Protein AF-A0A6M1RMT4-F1 (afdb_monomer_lite)

Secondary structure (DSSP, 8-state):
--EEEE--HHHHHHHHHHHHHHHHHHHHHTT-SS-SS--GGGEEEEEE--EE-TTS-----EEEEETTS-EEEEETTEEEEEE-S--GGG---GGGGGGG-----S-HHHHHHHHHHHHHHTT-TTT-GGGGSPPSEEE--EEETTEEE-EEEEEEEEEETTEEEEEEEEEETTTTEEEEEEEE-GGG--PPPP-SSPPEEHHHHHHHHHHT-------PPPP-PPP-

Radius of gyration: 23.91 Å; chains: 1; bounding box: 47×44×94 Å

pLDDT: mean 92.28, std 12.18, range [41.94, 98.75]

Foldseek 3Di:
DFFKFPDDPLLQVLLCVQCQVQVLLLCVLQVPPDDHSDDPQQFPDKDWMDTDDPPDPDWTWMWTAGPQGKIWIDTLAHTQKIAANDFQVPDPDPVCNVVQFDDQQDDPVLLLVSLLSSCVSRVNCVLCVQSVDAFPDKDDFDADPNTTRNKIKTKHWDDDVPDIKIWIWIARRRVRHTRMIGIDDPSPRDDHDDRPDDTDIPVNVVCCVVVVPPPPPPPDPPDDDDDD

Sequence (228 aa):
MPDWIHVTVEYSNAVLVALLPIFSDFAKKLDLPIPTPITSEHVQRFVTGGPVIPGYPIDVRGYLILTNGWRFWYSLGHVDSFEAPRNYFTEQDPDRVAEYVGSLNMTRREAVALAREMLKRMGYAEKLPQTSKRPTKFDGPFKWRGQTLPYYRIEWEWNTGTQFHYVEFNIDAQKKQVTKFACASTNLCAKPPEIGVKPELRSEYLKRVREGKQIYQRDPPPERLPPP

Structure (mmCIF, N/CA/C/O backbone):
data_AF-A0A6M1RMT4-F1
#
_entry.id   AF-A0A6M1RMT4-F1
#
loop_
_atom_site.group_PDB
_atom_site.id
_atom_site.type_symbol
_atom_site.label_atom_id
_atom_site.label_alt_id
_atom_site.label_comp_id
_atom_site.label_asym_id
_atom_site.label_entity_id
_atom_site.label_seq_id
_atom_site.pdbx_PDB_ins_code
_atom_site.Cartn_x
_atom_site.Cartn_y
_atom_site.Cartn_z
_atom_site.occupancy
_atom_site.B_iso_or_equiv
_atom_site.auth_seq_id
_atom_site.auth_comp_id
_atom_site.auth_asym_id
_atom_site.auth_atom_id
_atom_site.pdbx_PDB_model_num
ATOM 1 N N . MET A 1 1 ? 5.100 14.506 -26.565 1.00 65.38 1 MET A N 1
ATOM 2 C CA . MET A 1 1 ? 4.324 13.572 -25.717 1.00 65.38 1 MET A CA 1
ATOM 3 C C . MET A 1 1 ? 5.284 12.527 -25.170 1.00 65.38 1 MET A C 1
ATOM 5 O O . MET A 1 1 ? 6.212 12.198 -25.903 1.00 65.38 1 MET A O 1
ATOM 9 N N . PRO A 1 2 ? 5.124 12.060 -23.922 1.00 82.94 2 PRO A N 1
ATOM 10 C CA . PRO A 1 2 ? 5.953 10.980 -23.389 1.00 82.94 2 PRO A CA 1
ATOM 11 C C . PRO A 1 2 ? 5.738 9.691 -24.195 1.00 82.94 2 PRO A C 1
ATOM 13 O O . PRO A 1 2 ? 4.613 9.403 -24.615 1.00 82.94 2 PRO A O 1
ATOM 16 N N . ASP A 1 3 ? 6.817 8.945 -24.424 1.00 91.50 3 ASP A N 1
ATOM 17 C CA . ASP A 1 3 ? 6.741 7.598 -24.998 1.00 91.50 3 ASP A CA 1
ATOM 18 C C . ASP A 1 3 ? 6.339 6.595 -23.904 1.00 91.50 3 ASP A C 1
ATOM 20 O O . ASP A 1 3 ? 6.204 6.961 -22.737 1.00 91.50 3 ASP A O 1
ATOM 24 N N . TRP A 1 4 ? 6.118 5.335 -24.260 1.00 93.62 4 TRP A N 1
ATOM 25 C CA . TRP A 1 4 ? 5.733 4.275 -23.330 1.00 93.62 4 TRP A CA 1
ATOM 26 C C . TRP A 1 4 ? 6.626 3.058 -23.500 1.00 93.62 4 TRP A C 1
ATOM 28 O O . TRP A 1 4 ? 7.039 2.742 -24.611 1.00 93.62 4 TRP A O 1
ATOM 38 N N . ILE A 1 5 ? 6.870 2.332 -22.413 1.00 93.38 5 ILE A N 1
ATOM 39 C CA . ILE A 1 5 ? 7.535 1.030 -22.494 1.00 93.38 5 ILE A CA 1
ATOM 40 C C . ILE A 1 5 ? 6.617 0.045 -23.232 1.00 93.38 5 ILE A C 1
ATOM 42 O O . ILE A 1 5 ? 5.467 -0.164 -22.835 1.00 93.38 5 ILE A O 1
ATOM 46 N N . HIS A 1 6 ? 7.128 -0.581 -24.291 1.00 94.44 6 HIS A N 1
ATOM 47 C CA . HIS A 1 6 ? 6.540 -1.783 -24.864 1.00 94.44 6 HIS A CA 1
ATOM 48 C C . HIS A 1 6 ? 6.987 -2.983 -24.028 1.00 94.44 6 HIS A C 1
ATOM 50 O O . HIS A 1 6 ? 8.138 -3.414 -24.075 1.00 94.44 6 HIS A O 1
ATOM 56 N N . VAL A 1 7 ? 6.072 -3.499 -23.212 1.00 94.31 7 VAL A N 1
ATOM 57 C CA . VAL A 1 7 ? 6.380 -4.579 -22.273 1.00 94.31 7 VAL A CA 1
ATOM 58 C C . VAL A 1 7 ? 6.501 -5.904 -23.027 1.00 94.31 7 VAL A C 1
ATOM 60 O O . VAL A 1 7 ? 5.496 -6.490 -23.428 1.00 94.31 7 VAL A O 1
ATOM 63 N N . THR A 1 8 ? 7.734 -6.380 -23.200 1.00 95.00 8 THR A N 1
ATOM 64 C CA . THR A 1 8 ? 8.025 -7.735 -23.686 1.00 95.00 8 THR A CA 1
ATOM 65 C C . THR A 1 8 ? 7.952 -8.747 -22.539 1.00 95.00 8 THR A C 1
ATOM 67 O O . THR A 1 8 ? 8.048 -8.383 -21.364 1.00 95.00 8 THR A O 1
ATOM 70 N N . VAL A 1 9 ? 7.811 -10.036 -22.867 1.00 94.81 9 VAL A N 1
ATOM 71 C CA . VAL A 1 9 ? 7.834 -11.120 -21.863 1.00 94.81 9 VAL A CA 1
ATOM 72 C C . VAL A 1 9 ? 9.164 -11.135 -21.106 1.00 94.81 9 VAL A C 1
ATOM 74 O O . VAL A 1 9 ? 9.175 -11.237 -19.882 1.00 94.81 9 VAL A O 1
ATOM 77 N N . GLU A 1 10 ? 10.276 -10.973 -21.824 1.00 96.12 10 GLU A N 1
ATOM 78 C CA . GLU A 1 10 ? 11.619 -10.926 -21.243 1.00 96.12 10 GLU A CA 1
ATOM 79 C C . GLU A 1 10 ? 11.768 -9.766 -20.251 1.00 96.12 10 GLU A C 1
ATOM 81 O O . GLU A 1 10 ? 12.178 -9.982 -19.110 1.00 96.12 10 GLU A O 1
ATOM 86 N N . TYR A 1 11 ? 11.352 -8.555 -20.640 1.00 95.94 11 TYR A N 1
ATOM 87 C CA . TYR A 1 11 ? 11.401 -7.391 -19.757 1.00 95.94 11 TYR A CA 1
ATOM 88 C C . TYR A 1 11 ? 10.493 -7.574 -18.535 1.00 95.94 11 TYR A C 1
ATOM 90 O O . TYR A 1 11 ? 10.922 -7.342 -17.407 1.00 95.94 11 TYR A O 1
ATOM 98 N N . SER A 1 12 ? 9.259 -8.053 -18.733 1.00 97.12 12 SER A N 1
ATOM 99 C CA . SER A 1 12 ? 8.321 -8.313 -17.635 1.00 97.12 12 SER A CA 1
ATOM 100 C C . SER A 1 12 ? 8.882 -9.307 -16.616 1.00 97.12 12 SER A C 1
ATOM 102 O O . SER A 1 12 ? 8.794 -9.065 -15.412 1.00 97.12 12 SER A O 1
ATOM 104 N N . ASN A 1 13 ? 9.493 -10.399 -17.081 1.00 97.25 13 ASN A N 1
ATOM 105 C CA . ASN A 1 13 ? 10.097 -11.405 -16.211 1.00 97.25 13 ASN A CA 1
ATOM 106 C C . ASN A 1 13 ? 11.333 -10.862 -15.484 1.00 97.25 13 ASN A C 1
ATOM 108 O O . ASN A 1 13 ? 11.481 -11.099 -14.286 1.00 97.25 13 ASN A O 1
ATOM 112 N N . ALA A 1 14 ? 12.186 -10.097 -16.171 1.00 97.31 14 ALA A N 1
ATOM 113 C CA . ALA A 1 14 ? 13.361 -9.478 -15.563 1.00 97.31 14 ALA A CA 1
ATOM 114 C C . ALA A 1 14 ? 12.976 -8.493 -14.448 1.00 97.31 14 ALA A C 1
ATOM 116 O O . ALA A 1 14 ? 13.565 -8.527 -13.367 1.00 97.31 14 ALA A O 1
ATOM 117 N N . VAL A 1 15 ? 11.950 -7.662 -14.671 1.00 97.81 15 VAL A N 1
ATOM 118 C CA . VAL A 1 15 ? 11.433 -6.754 -13.636 1.00 97.81 15 VAL A CA 1
ATOM 119 C C . VAL A 1 15 ? 10.832 -7.539 -12.470 1.00 97.81 15 VAL A C 1
ATOM 121 O O . VAL A 1 15 ? 11.131 -7.223 -11.321 1.00 97.81 15 VAL A O 1
ATOM 124 N N . LEU A 1 16 ? 10.029 -8.577 -12.728 1.00 98.25 16 LEU A N 1
ATOM 125 C CA . LEU A 1 16 ? 9.458 -9.401 -11.658 1.00 98.25 16 LEU A CA 1
ATOM 126 C C . LEU A 1 16 ? 10.554 -10.001 -10.767 1.00 98.25 16 LEU A C 1
ATOM 128 O O . LEU A 1 16 ? 10.506 -9.839 -9.549 1.00 98.25 16 LEU A O 1
ATOM 132 N N . VAL A 1 17 ? 11.561 -10.643 -11.366 1.00 97.69 17 VAL A N 1
ATOM 133 C CA . VAL A 1 17 ? 12.684 -11.252 -10.635 1.00 97.69 17 VAL A CA 1
ATOM 134 C C . VAL A 1 17 ? 13.433 -10.214 -9.798 1.00 97.69 17 VAL A C 1
ATOM 136 O O . VAL A 1 17 ? 13.767 -10.492 -8.649 1.00 97.69 17 VAL A O 1
ATOM 139 N N . ALA A 1 18 ? 13.643 -9.006 -10.329 1.00 97.88 18 ALA A N 1
ATOM 140 C CA . ALA A 1 18 ? 14.302 -7.925 -9.602 1.00 97.88 18 ALA A CA 1
ATOM 141 C C . ALA A 1 18 ? 13.472 -7.390 -8.418 1.00 97.88 18 ALA A C 1
ATOM 143 O O . ALA A 1 18 ? 14.040 -6.979 -7.405 1.00 97.88 18 ALA A O 1
ATOM 144 N N . LEU A 1 19 ? 12.137 -7.387 -8.520 1.00 98.38 19 LEU A N 1
ATOM 145 C CA . LEU A 1 19 ? 11.252 -6.832 -7.489 1.00 98.38 19 LEU A CA 1
ATOM 146 C C . LEU A 1 19 ? 10.831 -7.840 -6.407 1.00 98.38 19 LEU A C 1
ATOM 148 O O . LEU A 1 19 ? 10.522 -7.419 -5.293 1.00 98.38 19 LEU A O 1
ATOM 152 N N . LEU A 1 20 ? 10.835 -9.151 -6.676 1.00 98.31 20 LEU A N 1
ATOM 153 C CA . LEU A 1 20 ? 10.436 -10.174 -5.694 1.00 98.31 20 LEU A CA 1
ATOM 154 C C . LEU A 1 20 ? 11.211 -10.099 -4.358 1.00 98.31 20 LEU A C 1
ATOM 156 O O . LEU A 1 20 ? 10.559 -10.137 -3.307 1.00 98.31 20 LEU A O 1
ATOM 160 N N . PRO A 1 21 ? 12.551 -9.934 -4.333 1.00 98.12 21 PRO A N 1
ATOM 161 C CA . PRO A 1 21 ? 13.287 -9.749 -3.081 1.00 98.12 21 PRO A CA 1
ATOM 162 C C . PRO A 1 21 ? 12.864 -8.481 -2.332 1.00 98.12 21 PRO A C 1
ATOM 164 O O . PRO A 1 21 ? 12.702 -8.507 -1.116 1.00 98.12 21 PRO A O 1
ATOM 167 N N . ILE A 1 22 ? 12.598 -7.391 -3.059 1.00 98.06 22 ILE A N 1
ATOM 168 C CA . ILE A 1 22 ? 12.170 -6.114 -2.473 1.00 98.06 22 ILE A CA 1
ATOM 169 C C . ILE A 1 22 ? 10.803 -6.268 -1.800 1.00 98.06 22 ILE A C 1
ATOM 171 O O . ILE A 1 22 ? 10.630 -5.847 -0.655 1.00 98.06 22 ILE A O 1
ATOM 175 N N . PHE A 1 23 ? 9.841 -6.901 -2.478 1.00 98.31 23 PHE A N 1
ATOM 176 C CA . PHE A 1 23 ? 8.529 -7.182 -1.894 1.00 98.31 23 PHE A CA 1
ATOM 177 C C . PHE A 1 23 ? 8.627 -8.142 -0.702 1.00 98.31 23 PHE A C 1
ATOM 179 O O . PHE A 1 23 ? 7.939 -7.939 0.296 1.00 98.31 23 PHE A O 1
ATOM 186 N N . SER A 1 24 ? 9.513 -9.140 -0.769 1.00 98.25 24 SER A N 1
ATOM 187 C CA . SER A 1 24 ? 9.760 -10.081 0.331 1.00 98.25 24 SER A CA 1
ATOM 188 C C . SER A 1 24 ? 10.294 -9.379 1.578 1.00 98.25 24 SER A C 1
ATOM 190 O O . SER A 1 24 ? 9.762 -9.567 2.671 1.00 98.25 24 SER A O 1
ATOM 192 N N . ASP A 1 25 ? 11.312 -8.534 1.416 1.00 97.94 25 ASP A N 1
ATOM 193 C CA . ASP A 1 25 ? 11.899 -7.762 2.510 1.00 97.94 25 ASP A CA 1
ATOM 194 C C . ASP A 1 25 ? 10.896 -6.773 3.097 1.00 97.94 25 ASP A C 1
ATOM 196 O O . ASP A 1 25 ? 10.824 -6.598 4.314 1.00 97.94 25 ASP A O 1
ATOM 200 N N . PHE A 1 26 ? 10.104 -6.131 2.239 1.00 97.50 26 PHE A N 1
ATOM 201 C CA . PHE A 1 26 ? 9.053 -5.217 2.659 1.00 97.50 26 PHE A CA 1
ATOM 202 C C . PHE A 1 26 ? 7.977 -5.937 3.484 1.00 97.50 26 PHE A C 1
ATOM 204 O O . PHE A 1 26 ? 7.658 -5.504 4.591 1.00 97.50 26 PHE A O 1
ATOM 211 N N . ALA A 1 27 ? 7.474 -7.073 2.996 1.00 97.56 27 ALA A N 1
ATOM 212 C CA . ALA A 1 27 ? 6.493 -7.884 3.706 1.00 97.56 27 ALA A CA 1
ATOM 213 C C . ALA A 1 27 ? 7.023 -8.394 5.051 1.00 97.56 27 ALA A C 1
ATOM 215 O O . ALA A 1 27 ? 6.321 -8.314 6.058 1.00 97.56 27 ALA A O 1
ATOM 216 N N . LYS A 1 28 ? 8.287 -8.835 5.087 1.00 97.50 28 LYS A N 1
ATOM 217 C CA . LYS A 1 28 ? 8.966 -9.273 6.311 1.00 97.50 28 LYS A CA 1
ATOM 218 C C . LYS A 1 28 ? 9.108 -8.142 7.331 1.00 97.50 28 LYS A C 1
ATOM 220 O O . LYS A 1 28 ? 8.843 -8.353 8.509 1.00 97.50 28 LYS A O 1
ATOM 225 N N . LYS A 1 29 ? 9.495 -6.932 6.906 1.00 96.62 29 LYS A N 1
ATOM 226 C CA . LYS A 1 29 ? 9.606 -5.754 7.795 1.00 96.62 29 LYS A CA 1
ATOM 227 C C . LYS A 1 29 ? 8.277 -5.392 8.453 1.00 96.62 29 LYS A C 1
ATOM 229 O O . LYS A 1 29 ? 8.262 -4.898 9.579 1.00 96.62 29 LYS A O 1
ATOM 234 N N . LEU A 1 30 ? 7.178 -5.614 7.742 1.00 96.00 30 LEU A N 1
ATOM 235 C CA . LEU A 1 30 ? 5.830 -5.318 8.210 1.00 96.00 30 LEU A CA 1
ATOM 236 C C . LEU A 1 30 ? 5.144 -6.496 8.909 1.00 96.00 30 LEU A C 1
ATOM 238 O O . LEU A 1 30 ? 4.039 -6.310 9.410 1.00 96.00 30 LEU A O 1
ATOM 242 N N . ASP A 1 31 ? 5.792 -7.663 8.967 1.00 95.31 31 ASP A N 1
ATOM 243 C CA . ASP A 1 31 ? 5.220 -8.897 9.517 1.00 95.31 31 ASP A CA 1
ATOM 244 C C . ASP A 1 31 ? 3.854 -9.229 8.882 1.00 95.31 31 ASP A C 1
ATOM 246 O O . ASP A 1 31 ? 2.863 -9.526 9.552 1.00 95.31 31 ASP A O 1
ATOM 250 N N . LEU A 1 32 ? 3.766 -9.085 7.552 1.00 95.69 32 LEU A N 1
ATOM 251 C CA . LEU A 1 32 ? 2.539 -9.395 6.818 1.00 95.69 32 LEU A CA 1
ATOM 252 C C . LEU A 1 32 ? 2.294 -10.913 6.835 1.00 95.69 32 LEU A C 1
ATOM 254 O O . LEU A 1 32 ? 3.244 -11.679 6.677 1.00 95.69 32 LEU A O 1
ATOM 258 N N . PRO A 1 33 ? 1.034 -11.377 6.942 1.00 95.00 33 PRO A N 1
ATOM 259 C CA . PRO A 1 33 ? 0.691 -12.798 6.997 1.00 95.00 33 PRO A CA 1
ATOM 260 C C . PRO A 1 33 ? 0.721 -13.432 5.598 1.00 95.00 33 PRO A C 1
ATOM 262 O O . PRO A 1 33 ? -0.290 -13.924 5.090 1.00 95.00 33 PRO A O 1
ATOM 265 N N . ILE A 1 34 ? 1.880 -13.378 4.951 1.00 95.62 34 ILE A N 1
ATOM 266 C CA . ILE A 1 34 ? 2.149 -13.973 3.646 1.00 95.62 34 ILE A CA 1
ATOM 267 C C . ILE A 1 34 ? 3.469 -14.752 3.691 1.00 95.62 34 ILE A C 1
ATOM 269 O O . ILE A 1 34 ? 4.329 -14.441 4.515 1.00 95.62 34 ILE A O 1
ATOM 273 N N . PRO A 1 35 ? 3.663 -15.751 2.815 1.00 92.81 35 PRO A N 1
ATOM 274 C CA . PRO A 1 35 ? 4.928 -16.471 2.749 1.00 92.81 35 PRO A CA 1
ATOM 275 C C . PRO A 1 35 ? 6.102 -15.535 2.437 1.00 92.81 35 PRO A C 1
ATOM 277 O O . PRO A 1 35 ? 6.052 -14.757 1.482 1.00 92.81 35 PRO A O 1
ATOM 280 N N . THR A 1 36 ? 7.176 -15.643 3.220 1.00 93.25 36 THR A N 1
ATOM 281 C CA . THR A 1 36 ? 8.446 -14.950 2.973 1.00 93.25 36 THR A CA 1
ATOM 282 C C . THR A 1 36 ? 9.590 -15.972 2.904 1.00 93.25 36 THR A C 1
ATOM 284 O O . THR A 1 36 ? 9.751 -16.725 3.867 1.00 93.25 36 THR A O 1
ATOM 287 N N . PRO A 1 37 ? 10.407 -15.997 1.833 1.00 97.00 37 PRO A N 1
ATOM 288 C CA . PRO A 1 37 ? 10.373 -15.078 0.694 1.00 97.00 37 PRO A CA 1
ATOM 289 C C . PRO A 1 37 ? 9.165 -15.306 -0.231 1.00 97.00 37 PRO A C 1
ATOM 291 O O . PRO A 1 37 ? 8.654 -16.417 -0.364 1.00 97.00 37 PRO A O 1
ATOM 294 N N . ILE A 1 38 ? 8.719 -14.234 -0.885 1.00 98.00 38 ILE A N 1
ATOM 295 C CA . ILE A 1 38 ? 7.749 -14.294 -1.976 1.00 98.00 38 ILE A CA 1
ATOM 296 C C . ILE A 1 38 ? 8.494 -14.820 -3.207 1.00 98.00 38 ILE A C 1
ATOM 298 O O . ILE A 1 38 ? 9.432 -14.187 -3.691 1.00 98.00 38 ILE A O 1
ATOM 302 N N . THR A 1 39 ? 8.081 -15.978 -3.712 1.00 97.44 39 THR A N 1
ATOM 303 C CA . THR A 1 39 ? 8.622 -16.600 -4.924 1.00 97.44 39 THR A CA 1
ATOM 304 C C . THR A 1 39 ? 7.641 -16.441 -6.085 1.00 97.44 39 THR A C 1
ATOM 306 O O . THR A 1 39 ? 6.496 -16.022 -5.896 1.00 97.44 39 THR A O 1
ATOM 309 N N . SER A 1 40 ? 8.071 -16.799 -7.297 1.00 96.62 40 SER A N 1
ATOM 310 C CA . SER A 1 40 ? 7.216 -16.814 -8.492 1.00 96.62 40 SER A CA 1
ATOM 311 C C . SER A 1 40 ? 5.972 -17.697 -8.337 1.00 96.62 40 SER A C 1
ATOM 313 O O . SER A 1 40 ? 4.939 -17.382 -8.916 1.00 96.62 40 SER A O 1
ATOM 315 N N . GLU A 1 41 ? 6.032 -18.756 -7.526 1.00 97.44 41 GLU A N 1
ATOM 316 C CA . GLU A 1 41 ? 4.901 -19.660 -7.257 1.00 97.44 41 GLU A CA 1
ATOM 317 C C . GLU A 1 41 ? 3.748 -18.969 -6.515 1.00 97.44 41 GLU A C 1
ATOM 319 O O . GLU A 1 41 ? 2.588 -19.361 -6.640 1.00 97.44 41 GLU A O 1
ATOM 324 N N . HIS A 1 42 ? 4.047 -17.908 -5.764 1.00 97.94 42 HIS A N 1
ATOM 325 C CA . HIS A 1 42 ? 3.038 -17.113 -5.070 1.00 97.94 42 HIS A CA 1
ATOM 326 C C . HIS A 1 42 ? 2.420 -16.031 -5.962 1.00 97.94 42 HIS A C 1
ATOM 328 O O . HIS A 1 42 ? 1.495 -15.349 -5.526 1.00 97.94 42 HIS A O 1
ATOM 334 N N . VAL A 1 43 ? 2.914 -15.837 -7.188 1.00 98.12 43 VAL A N 1
ATOM 335 C CA . VAL A 1 43 ? 2.477 -14.764 -8.087 1.00 98.12 43 VAL A CA 1
ATOM 336 C C . VAL A 1 43 ? 1.258 -15.216 -8.885 1.00 98.12 43 VAL A C 1
ATOM 338 O O . VAL A 1 43 ? 1.340 -16.117 -9.712 1.00 98.12 43 VAL A O 1
ATOM 341 N N . GLN A 1 44 ? 0.125 -14.542 -8.689 1.00 98.31 44 GLN A N 1
ATOM 342 C CA . GLN A 1 44 ? -1.060 -14.722 -9.531 1.00 98.31 44 GLN A CA 1
ATOM 343 C C . GLN A 1 44 ? -0.974 -13.866 -10.795 1.00 98.31 44 GLN A C 1
ATOM 345 O O . GLN A 1 44 ? -1.339 -14.299 -11.887 1.00 98.31 44 GLN A O 1
ATOM 350 N N . ARG A 1 45 ? -0.538 -12.613 -10.642 1.00 98.06 45 ARG A N 1
ATOM 351 C CA . ARG A 1 45 ? -0.443 -11.652 -11.740 1.00 98.06 45 ARG A CA 1
ATOM 352 C C . ARG A 1 45 ? 0.661 -10.649 -11.464 1.00 98.06 45 ARG A C 1
ATOM 354 O O . ARG A 1 45 ? 0.793 -10.156 -10.348 1.00 98.06 45 ARG A O 1
ATOM 361 N N . PHE A 1 46 ? 1.388 -10.292 -12.514 1.00 98.25 46 PHE A N 1
ATOM 362 C CA . PHE A 1 46 ? 2.341 -9.196 -12.490 1.00 98.25 46 PHE A CA 1
ATOM 363 C C . PHE A 1 46 ? 2.117 -8.277 -13.692 1.00 98.25 46 PHE A C 1
ATOM 365 O O . PHE A 1 46 ? 1.868 -8.748 -14.802 1.00 98.25 46 PHE A O 1
ATOM 372 N N . VAL A 1 47 ? 2.163 -6.967 -13.465 1.00 96.94 47 VAL A N 1
ATOM 373 C CA . VAL A 1 47 ? 2.073 -5.939 -14.508 1.00 96.94 47 VAL A CA 1
ATOM 374 C C . VAL A 1 47 ? 3.205 -4.939 -14.300 1.00 96.94 47 VAL A C 1
ATOM 376 O O . VAL A 1 47 ? 3.459 -4.503 -13.182 1.00 96.94 47 VAL A O 1
ATOM 379 N N . THR A 1 48 ? 3.870 -4.552 -15.383 1.00 96.62 48 THR A N 1
ATOM 380 C CA . THR A 1 48 ? 4.927 -3.532 -15.392 1.00 96.62 48 THR A CA 1
ATOM 381 C C . THR A 1 48 ? 4.728 -2.574 -16.572 1.00 96.62 48 THR A C 1
ATOM 383 O O . THR A 1 48 ? 3.761 -2.701 -17.325 1.00 96.62 48 THR A O 1
ATOM 386 N N . GLY A 1 49 ? 5.630 -1.607 -16.727 1.00 92.00 49 GLY A N 1
ATOM 387 C CA . GLY A 1 49 ? 5.613 -0.581 -17.762 1.00 92.00 49 GLY A CA 1
ATOM 388 C C . GLY A 1 49 ? 5.241 0.797 -17.225 1.00 92.00 49 GLY A C 1
ATOM 389 O O . GLY A 1 49 ? 5.071 1.011 -16.027 1.00 92.00 49 GLY A O 1
ATOM 390 N N . GLY A 1 50 ? 5.129 1.759 -18.133 1.00 90.75 50 GLY A N 1
ATOM 391 C CA . GLY A 1 50 ? 4.833 3.141 -17.787 1.00 90.75 50 GLY A CA 1
ATOM 392 C C . GLY A 1 50 ? 5.324 4.118 -18.849 1.00 90.75 50 GLY A C 1
ATOM 393 O O . GLY A 1 50 ? 5.911 3.697 -19.855 1.00 90.75 50 GLY A O 1
ATOM 394 N N . PRO A 1 51 ? 5.066 5.417 -18.641 1.00 91.38 51 PRO A N 1
ATOM 395 C CA . PRO A 1 51 ? 5.576 6.453 -19.517 1.00 91.38 51 PRO A CA 1
ATOM 396 C C . PRO A 1 51 ? 7.092 6.607 -19.350 1.00 91.38 51 PRO A C 1
ATOM 398 O O . PRO A 1 51 ? 7.623 6.541 -18.242 1.00 91.38 51 PRO A O 1
ATOM 401 N N . VAL A 1 52 ? 7.776 6.885 -20.453 1.00 89.75 52 VAL A N 1
ATOM 402 C CA . VAL A 1 52 ? 9.170 7.325 -20.483 1.00 89.75 52 VAL A CA 1
ATOM 403 C C . VAL A 1 52 ? 9.171 8.835 -20.678 1.00 89.75 52 VAL A C 1
ATOM 405 O O . VAL A 1 52 ? 8.708 9.350 -21.700 1.00 89.75 52 VAL A O 1
ATOM 408 N N . ILE A 1 53 ? 9.659 9.551 -19.666 1.00 87.06 53 ILE A N 1
ATOM 409 C CA . ILE A 1 53 ? 9.699 11.013 -19.661 1.00 87.06 53 ILE A CA 1
ATOM 410 C C . ILE A 1 53 ? 11.084 11.458 -20.151 1.00 87.06 53 ILE A C 1
ATOM 412 O O . ILE A 1 53 ? 12.083 11.121 -19.513 1.00 87.06 53 ILE A O 1
ATOM 416 N N . PRO A 1 54 ? 11.179 12.215 -21.262 1.00 83.31 54 PRO A N 1
ATOM 417 C CA . PRO A 1 54 ? 12.458 12.716 -21.753 1.00 83.31 54 PRO A CA 1
ATOM 418 C C . PRO A 1 54 ? 13.212 13.507 -20.679 1.00 83.31 54 PRO A C 1
ATOM 420 O O . PRO A 1 54 ? 12.631 14.364 -20.017 1.00 83.31 54 PRO A O 1
ATOM 423 N N . GLY A 1 55 ? 14.505 13.221 -20.518 1.00 83.00 55 GLY A N 1
ATOM 424 C CA . GLY A 1 55 ? 15.358 13.871 -19.517 1.00 83.00 55 GLY A CA 1
ATOM 425 C C . GLY A 1 55 ? 15.299 13.259 -18.113 1.00 83.00 55 GLY A C 1
ATOM 426 O O . GLY A 1 55 ? 16.040 13.708 -17.243 1.00 83.00 55 GLY A O 1
ATOM 427 N N . TYR A 1 56 ? 14.485 12.221 -17.891 1.00 82.88 56 TYR A N 1
ATOM 428 C CA . TYR A 1 56 ? 14.413 11.500 -16.620 1.00 82.88 56 TYR A CA 1
ATOM 429 C C . TYR A 1 56 ? 14.847 10.037 -16.787 1.00 82.88 56 TYR A C 1
ATOM 431 O O . TYR A 1 56 ? 14.607 9.443 -17.842 1.00 82.88 56 TYR A O 1
ATOM 439 N N . PRO A 1 57 ? 15.469 9.428 -15.758 1.00 84.44 57 PRO A N 1
ATOM 440 C CA . PRO A 1 57 ? 15.703 7.989 -15.738 1.00 84.44 57 PRO A CA 1
ATOM 441 C C . PRO A 1 57 ? 14.397 7.211 -15.911 1.00 84.44 57 PRO A C 1
ATOM 443 O O . PRO A 1 57 ? 13.340 7.646 -15.449 1.00 84.44 57 PRO A O 1
ATOM 446 N N . ILE A 1 58 ? 14.479 6.042 -16.547 1.00 87.19 58 ILE A N 1
ATOM 447 C CA . ILE A 1 58 ? 13.328 5.146 -16.671 1.00 87.19 58 ILE A CA 1
ATOM 448 C C . ILE A 1 58 ? 12.920 4.671 -15.275 1.00 87.19 58 ILE A C 1
ATOM 450 O O . ILE A 1 58 ? 13.721 4.098 -14.537 1.00 87.19 58 ILE A O 1
ATOM 454 N N . ASP A 1 59 ? 11.658 4.910 -14.935 1.00 90.44 59 ASP A N 1
ATOM 455 C CA . ASP A 1 59 ? 11.055 4.461 -13.690 1.00 90.44 59 ASP A CA 1
ATOM 456 C C . ASP A 1 59 ? 10.649 2.986 -13.808 1.00 90.44 59 ASP A C 1
ATOM 458 O O . ASP A 1 59 ? 9.775 2.630 -14.603 1.00 90.44 59 ASP A O 1
ATOM 462 N N . VAL A 1 60 ? 11.299 2.119 -13.029 1.00 93.94 60 VAL A N 1
ATOM 463 C CA . VAL A 1 60 ? 10.926 0.703 -12.935 1.00 93.94 60 VAL A CA 1
ATOM 464 C C . VAL A 1 60 ? 9.670 0.602 -12.082 1.00 93.94 60 VAL A C 1
ATOM 466 O O . VAL A 1 60 ? 9.697 0.905 -10.891 1.00 93.94 60 VAL A O 1
ATOM 469 N N . ARG A 1 61 ? 8.576 0.147 -12.696 1.00 95.88 61 ARG A N 1
ATOM 470 C CA . ARG A 1 61 ? 7.278 -0.016 -12.035 1.00 95.88 61 ARG A CA 1
ATOM 471 C C . ARG A 1 61 ? 6.876 -1.474 -11.955 1.00 95.88 61 ARG A C 1
ATOM 473 O O . ARG A 1 61 ? 7.137 -2.240 -12.880 1.00 95.88 61 ARG A O 1
ATOM 480 N N . GLY A 1 62 ? 6.182 -1.850 -10.894 1.00 97.50 62 GLY A N 1
ATOM 481 C CA . GLY A 1 62 ? 5.637 -3.193 -10.751 1.00 97.50 62 GLY A CA 1
ATOM 482 C C . GLY A 1 62 ? 4.345 -3.181 -9.961 1.00 97.50 62 GLY A C 1
ATOM 483 O O . GLY A 1 62 ? 4.275 -2.571 -8.902 1.00 97.50 62 GLY A O 1
ATOM 484 N N . TYR A 1 63 ? 3.342 -3.881 -10.470 1.00 98.31 63 TYR A N 1
ATOM 485 C CA . TYR A 1 63 ? 2.120 -4.207 -9.758 1.00 98.31 63 TYR A CA 1
ATOM 486 C C . TYR A 1 63 ? 2.024 -5.722 -9.631 1.00 98.31 63 TYR A C 1
ATOM 488 O O . TYR A 1 63 ? 1.915 -6.433 -10.633 1.00 98.31 63 TYR A O 1
ATOM 496 N N . LEU A 1 64 ? 2.100 -6.204 -8.396 1.00 98.62 64 LEU A N 1
ATOM 497 C CA . LEU A 1 64 ? 2.114 -7.616 -8.054 1.00 98.62 64 LEU A CA 1
ATOM 498 C C . LEU A 1 64 ? 0.812 -7.990 -7.348 1.00 98.62 64 LEU A C 1
ATOM 500 O O . LEU A 1 64 ? 0.440 -7.357 -6.364 1.00 98.62 64 LEU A O 1
ATOM 504 N N . ILE A 1 65 ? 0.159 -9.050 -7.820 1.00 98.56 65 ILE A N 1
ATOM 505 C CA . ILE A 1 65 ? -0.947 -9.723 -7.136 1.00 98.56 65 ILE A CA 1
ATOM 506 C C . ILE A 1 65 ? -0.491 -11.134 -6.779 1.00 98.56 65 ILE A C 1
ATOM 508 O O . ILE A 1 65 ? -0.066 -11.897 -7.653 1.00 98.56 65 ILE A O 1
ATOM 512 N N . LEU A 1 66 ? -0.599 -11.480 -5.502 1.00 98.62 66 LEU A N 1
ATOM 513 C CA . LEU A 1 66 ? -0.309 -12.813 -4.992 1.00 98.62 66 LEU A CA 1
ATOM 514 C C . LEU A 1 66 ? -1.532 -13.732 -5.081 1.00 98.62 66 LEU A C 1
ATOM 516 O O . LEU A 1 66 ? -2.672 -13.273 -5.088 1.00 98.62 66 LEU A O 1
ATOM 520 N N . THR A 1 67 ? -1.308 -15.044 -5.081 1.00 98.25 67 THR A N 1
ATOM 521 C CA . THR A 1 67 ? -2.363 -16.076 -5.124 1.00 98.25 67 THR A CA 1
ATOM 522 C C . THR A 1 67 ? -3.313 -16.040 -3.926 1.00 98.25 67 THR A C 1
ATOM 524 O O . THR A 1 67 ? -4.453 -16.479 -4.033 1.00 98.25 67 THR A O 1
ATOM 527 N N . ASN A 1 68 ? -2.884 -15.461 -2.803 1.00 96.94 68 ASN A N 1
ATOM 528 C CA . ASN A 1 68 ? -3.713 -15.212 -1.621 1.00 96.94 68 ASN A CA 1
ATOM 529 C C . ASN A 1 68 ? -4.409 -13.831 -1.634 1.00 96.94 68 ASN A C 1
ATOM 531 O O . ASN A 1 68 ? -4.977 -13.417 -0.623 1.00 96.94 68 ASN A O 1
ATOM 535 N N . GLY A 1 69 ? -4.342 -13.104 -2.753 1.00 97.38 69 GLY A N 1
ATOM 536 C CA . GLY A 1 69 ? -5.028 -11.834 -2.986 1.00 97.38 69 GLY A CA 1
ATOM 537 C C . GLY A 1 69 ? -4.331 -10.587 -2.436 1.00 97.38 69 GLY A C 1
ATOM 538 O O . GLY A 1 69 ? -4.858 -9.489 -2.614 1.00 97.38 69 GLY A O 1
ATOM 539 N N . TRP A 1 70 ? -3.160 -10.717 -1.804 1.00 98.25 70 TRP A N 1
ATOM 540 C CA . TRP A 1 70 ? -2.340 -9.562 -1.425 1.00 98.25 70 TRP A CA 1
ATOM 541 C C . TRP A 1 70 ? -1.784 -8.853 -2.656 1.00 98.25 70 TRP A C 1
ATOM 543 O O . TRP A 1 70 ? -1.424 -9.490 -3.649 1.00 98.25 70 TRP A O 1
ATOM 553 N N . ARG A 1 71 ? -1.699 -7.526 -2.583 1.00 98.50 71 ARG A N 1
ATOM 554 C CA . ARG A 1 71 ? -1.281 -6.671 -3.695 1.00 98.50 71 ARG A CA 1
ATOM 555 C C . ARG A 1 71 ? -0.150 -5.753 -3.268 1.00 98.50 71 ARG A C 1
ATOM 557 O O . ARG A 1 71 ? -0.190 -5.220 -2.163 1.00 98.50 71 ARG A O 1
ATOM 564 N N . PHE A 1 72 ? 0.812 -5.537 -4.156 1.00 98.62 72 PHE A N 1
ATOM 565 C CA . PHE A 1 72 ? 1.935 -4.628 -3.947 1.00 98.62 72 PHE A CA 1
ATOM 566 C C . PHE A 1 72 ? 2.157 -3.762 -5.178 1.00 98.62 72 PHE A C 1
ATOM 568 O O . PHE A 1 72 ? 2.010 -4.230 -6.310 1.00 98.62 72 PHE A O 1
ATOM 575 N N . TRP A 1 73 ? 2.578 -2.525 -4.947 1.00 98.50 73 TRP A N 1
ATOM 576 C CA . TRP A 1 73 ? 3.011 -1.611 -5.989 1.00 98.50 73 TRP A CA 1
ATOM 577 C C . TRP A 1 73 ? 4.412 -1.108 -5.680 1.00 98.50 73 TRP A C 1
ATOM 579 O O . TRP A 1 73 ? 4.770 -0.821 -4.536 1.00 98.50 73 TRP A O 1
ATOM 589 N N . TYR A 1 74 ? 5.204 -1.020 -6.734 1.00 98.12 74 TYR A N 1
ATOM 590 C CA . TYR A 1 74 ? 6.541 -0.472 -6.718 1.00 98.12 74 TYR A CA 1
ATOM 591 C C . TYR A 1 74 ? 6.640 0.597 -7.796 1.00 98.12 74 TYR A C 1
ATOM 593 O O . TYR A 1 74 ? 6.299 0.344 -8.957 1.00 98.12 74 TYR A O 1
ATOM 601 N N . SER A 1 75 ? 7.137 1.766 -7.420 1.00 95.62 75 SER A N 1
ATOM 602 C CA . SER A 1 75 ? 7.475 2.850 -8.334 1.00 95.62 75 SER A CA 1
ATOM 603 C C . SER A 1 75 ? 8.470 3.796 -7.671 1.00 95.62 75 SER A C 1
ATOM 605 O O . SER A 1 75 ? 8.664 3.775 -6.453 1.00 95.62 75 SER A O 1
ATOM 607 N N . LEU A 1 76 ? 9.152 4.620 -8.467 1.00 92.75 76 LEU A N 1
ATOM 608 C CA . LEU A 1 76 ? 10.073 5.648 -7.976 1.00 92.75 76 LEU A CA 1
ATOM 609 C C . LEU A 1 76 ? 11.135 5.086 -7.011 1.00 92.75 76 LEU A C 1
ATOM 611 O O . LEU A 1 76 ? 11.519 5.725 -6.030 1.00 92.75 76 LEU A O 1
ATOM 615 N N . GLY A 1 77 ? 11.587 3.856 -7.257 1.00 94.94 77 GLY A N 1
ATOM 616 C CA . GLY A 1 77 ? 12.639 3.217 -6.471 1.00 94.94 77 GLY A CA 1
ATOM 617 C C . GLY A 1 77 ? 12.208 2.598 -5.134 1.00 94.94 77 GLY A C 1
ATOM 618 O O . GLY A 1 77 ? 13.076 2.143 -4.387 1.00 94.94 77 GLY A O 1
ATOM 619 N N . HIS A 1 78 ? 10.916 2.546 -4.801 1.00 96.44 78 HIS A N 1
ATOM 620 C CA . HIS A 1 78 ? 10.442 1.987 -3.531 1.00 96.44 78 HIS A CA 1
ATOM 621 C C . HIS A 1 78 ? 9.063 1.315 -3.647 1.00 96.44 78 HIS A C 1
ATOM 623 O O . HIS A 1 78 ? 8.377 1.434 -4.658 1.00 96.44 78 HIS A O 1
ATOM 629 N N . VAL A 1 79 ? 8.664 0.579 -2.603 1.00 97.81 79 VAL A N 1
ATOM 630 C CA . VAL A 1 79 ? 7.299 0.044 -2.482 1.00 97.81 79 VAL A CA 1
ATOM 631 C C . VAL A 1 79 ? 6.402 1.181 -2.005 1.00 97.81 79 VAL A C 1
ATOM 633 O O . VAL A 1 79 ? 6.466 1.580 -0.841 1.00 97.81 79 VAL A O 1
ATOM 636 N N . ASP A 1 80 ? 5.603 1.730 -2.914 1.00 96.81 80 ASP A N 1
ATOM 637 C CA . ASP A 1 80 ? 4.738 2.875 -2.622 1.00 96.81 80 ASP A CA 1
ATOM 638 C C . ASP A 1 80 ? 3.422 2.459 -1.958 1.00 96.81 80 ASP A C 1
ATOM 640 O O . ASP A 1 80 ? 2.828 3.246 -1.220 1.00 96.81 80 ASP A O 1
ATOM 644 N N . SER A 1 81 ? 2.974 1.217 -2.166 1.00 97.94 81 SER A N 1
ATOM 645 C CA . SER A 1 81 ? 1.729 0.735 -1.584 1.00 97.94 81 SER A CA 1
ATOM 646 C C . SER A 1 81 ? 1.638 -0.785 -1.483 1.00 97.94 81 SER A C 1
ATOM 648 O O . SER A 1 81 ? 2.280 -1.542 -2.216 1.00 97.94 81 SER A O 1
ATOM 650 N N . PHE A 1 82 ? 0.801 -1.235 -0.549 1.00 98.25 82 PHE A N 1
ATOM 651 C CA . PHE A 1 82 ? 0.305 -2.604 -0.494 1.00 98.25 82 PHE A CA 1
ATOM 652 C C . PHE A 1 82 ? -1.153 -2.622 -0.046 1.00 98.25 82 PHE A C 1
ATOM 654 O O . PHE A 1 82 ? -1.634 -1.696 0.612 1.00 98.25 82 PHE A O 1
ATOM 661 N N . GLU A 1 83 ? -1.838 -3.716 -0.351 1.00 98.44 83 GLU A N 1
ATOM 662 C CA . GLU A 1 83 ? -3.219 -3.940 0.049 1.00 98.44 83 GLU A CA 1
ATOM 663 C C . GLU A 1 83 ? -3.439 -5.414 0.407 1.00 98.44 83 GLU A C 1
ATOM 665 O O . GLU A 1 83 ? -3.066 -6.323 -0.339 1.00 98.44 83 GLU A O 1
ATOM 670 N N . ALA A 1 84 ? -4.048 -5.643 1.566 1.00 98.06 84 ALA A N 1
ATOM 671 C CA . ALA A 1 84 ? -4.526 -6.945 1.992 1.00 98.06 84 ALA A CA 1
ATOM 672 C C . ALA A 1 84 ? -5.759 -7.354 1.164 1.00 98.06 84 ALA A C 1
ATOM 674 O O . ALA A 1 84 ? -6.539 -6.490 0.763 1.00 98.06 84 ALA A O 1
ATOM 675 N N . PRO A 1 85 ? -6.020 -8.662 0.985 1.00 96.12 85 PRO A N 1
ATOM 676 C CA . PRO A 1 85 ? -7.191 -9.147 0.247 1.00 96.12 85 PRO A CA 1
ATOM 677 C C . PRO A 1 85 ? -8.526 -8.687 0.847 1.00 96.12 85 PRO A C 1
ATOM 679 O O . PRO A 1 85 ? -9.544 -8.682 0.161 1.00 96.12 85 PRO A O 1
ATOM 682 N N . ARG A 1 86 ? -8.530 -8.316 2.133 1.00 95.19 86 ARG A N 1
ATOM 683 C CA . ARG A 1 86 ? -9.700 -7.821 2.852 1.00 95.19 86 ARG A CA 1
ATOM 684 C C . ARG A 1 86 ? -9.416 -6.436 3.424 1.00 95.19 86 ARG A C 1
ATOM 686 O O . ARG A 1 86 ? -8.664 -6.297 4.388 1.00 95.19 86 ARG A O 1
ATOM 693 N N . ASN A 1 87 ? -10.056 -5.423 2.848 1.00 96.06 87 ASN A N 1
ATOM 694 C CA . ASN A 1 87 ? -9.914 -4.025 3.234 1.00 96.06 87 ASN A CA 1
ATOM 695 C C . ASN A 1 87 ? -11.244 -3.286 3.020 1.00 96.06 87 ASN A C 1
ATOM 697 O O . ASN A 1 87 ? -11.676 -3.088 1.891 1.00 96.06 87 ASN A O 1
ATOM 701 N N . TYR A 1 88 ? -11.877 -2.854 4.113 1.00 96.75 88 TYR A N 1
ATOM 702 C CA . TYR A 1 88 ? -13.206 -2.236 4.069 1.00 96.75 88 TYR A CA 1
ATOM 703 C C . TYR A 1 88 ? -13.277 -1.001 3.155 1.00 96.75 88 TYR A C 1
ATOM 705 O O . TYR A 1 88 ? -14.247 -0.824 2.432 1.00 96.75 88 TYR A O 1
ATOM 713 N N . PHE A 1 89 ? -12.249 -0.149 3.156 1.00 96.81 89 PHE A N 1
ATOM 714 C CA . PHE A 1 89 ? -12.286 1.114 2.406 1.00 96.81 89 PHE A CA 1
ATOM 715 C C . PHE A 1 89 ? -12.097 0.949 0.894 1.00 96.81 89 PHE A C 1
ATOM 717 O O . PHE A 1 89 ? -12.305 1.908 0.154 1.00 96.81 89 PHE A O 1
ATOM 724 N N . THR A 1 90 ? -11.664 -0.225 0.434 1.00 94.50 90 THR A N 1
ATOM 725 C CA . THR A 1 90 ? -11.556 -0.551 -0.994 1.00 94.50 90 THR A CA 1
ATOM 726 C C . THR A 1 90 ? -12.628 -1.539 -1.443 1.00 94.50 90 THR A C 1
ATOM 728 O O . THR A 1 90 ? -12.738 -1.784 -2.643 1.00 94.50 90 THR A O 1
ATOM 731 N N . GLU A 1 91 ? -13.459 -2.046 -0.524 1.00 95.00 91 GLU A N 1
ATOM 732 C CA . GLU A 1 91 ? -14.634 -2.845 -0.860 1.00 95.00 91 GLU A CA 1
ATOM 733 C C . GLU A 1 91 ? -15.624 -1.998 -1.664 1.00 95.00 91 GLU A C 1
ATOM 735 O O . GLU A 1 91 ? -16.021 -0.913 -1.239 1.00 95.00 91 GLU A O 1
ATOM 740 N N . GLN A 1 92 ? -15.989 -2.488 -2.847 1.00 92.38 92 GLN A N 1
ATOM 741 C CA . GLN A 1 92 ? -16.936 -1.819 -3.743 1.00 92.38 92 GLN A CA 1
ATOM 742 C C . GLN A 1 92 ? -18.285 -2.537 -3.778 1.00 92.38 92 GLN A C 1
ATOM 744 O O . GLN A 1 92 ? -19.257 -1.960 -4.260 1.00 92.38 92 GLN A O 1
ATOM 749 N N . ASP A 1 93 ? -18.353 -3.774 -3.280 1.00 94.12 93 ASP A N 1
ATOM 750 C CA . ASP A 1 93 ? -19.591 -4.535 -3.214 1.00 94.12 93 ASP A CA 1
ATOM 751 C C . ASP A 1 93 ? -20.349 -4.220 -1.907 1.00 94.12 93 ASP A C 1
ATOM 753 O O . ASP A 1 93 ? -19.909 -4.617 -0.818 1.00 94.12 93 ASP A O 1
ATOM 757 N N . PRO A 1 94 ? -21.490 -3.505 -1.972 1.00 90.25 94 PRO A N 1
ATOM 758 C CA . PRO A 1 94 ? -22.259 -3.151 -0.784 1.00 90.25 94 PRO A CA 1
ATOM 759 C C . PRO A 1 94 ? -22.836 -4.371 -0.051 1.00 90.25 94 PRO A C 1
ATOM 761 O O . PRO A 1 94 ? -23.066 -4.286 1.160 1.00 90.25 94 PRO A O 1
ATOM 764 N N . ASP A 1 95 ? -23.034 -5.505 -0.731 1.00 94.31 95 ASP A N 1
ATOM 765 C CA . ASP A 1 95 ? -23.578 -6.719 -0.115 1.00 94.31 95 ASP A CA 1
ATOM 766 C C . ASP A 1 95 ? -22.552 -7.401 0.801 1.00 94.31 95 ASP A C 1
ATOM 768 O O . ASP A 1 95 ? -22.910 -8.112 1.744 1.00 94.31 95 ASP A O 1
ATOM 772 N N . ARG A 1 96 ? -21.264 -7.095 0.611 1.00 95.25 96 ARG A N 1
ATOM 773 C CA . ARG A 1 96 ? -20.158 -7.649 1.400 1.00 95.25 96 ARG A CA 1
ATOM 774 C C . ARG A 1 96 ? -19.842 -6.860 2.662 1.00 95.25 96 ARG A C 1
ATOM 776 O O . ARG A 1 96 ? -19.049 -7.319 3.480 1.00 95.25 96 ARG A O 1
ATOM 783 N N . VAL A 1 97 ? -20.488 -5.713 2.900 1.00 94.94 97 VAL A N 1
ATOM 784 C CA . VAL A 1 97 ? -20.248 -4.879 4.099 1.00 94.94 97 VAL A CA 1
ATOM 785 C C . VAL A 1 97 ? -20.457 -5.666 5.398 1.00 94.94 97 VAL A C 1
ATOM 787 O O . VAL A 1 97 ? -19.708 -5.475 6.358 1.00 94.94 97 VAL A O 1
ATOM 790 N N . ALA A 1 98 ? -21.422 -6.591 5.419 1.00 95.62 98 ALA A N 1
ATOM 791 C CA . ALA A 1 98 ? -21.677 -7.458 6.568 1.00 95.62 98 ALA A CA 1
ATOM 792 C C . ALA A 1 98 ? -20.449 -8.294 6.968 1.00 95.62 98 ALA A C 1
ATOM 794 O O . ALA A 1 98 ? -20.239 -8.536 8.156 1.00 95.62 98 ALA A O 1
ATOM 795 N N . GLU A 1 99 ? -19.604 -8.682 6.007 1.00 96.31 99 GLU A N 1
ATOM 796 C CA . GLU A 1 99 ? -18.385 -9.449 6.272 1.00 96.31 99 GLU A CA 1
ATOM 797 C C . GLU A 1 99 ? -17.396 -8.660 7.133 1.00 96.31 99 GLU A C 1
ATOM 799 O O . GLU A 1 99 ? -16.637 -9.276 7.878 1.00 96.31 99 GLU A O 1
ATOM 804 N N . TYR A 1 100 ? -17.403 -7.324 7.052 1.00 97.12 100 TYR A N 1
ATOM 805 C CA . TYR A 1 100 ? -16.479 -6.412 7.736 1.00 97.12 100 TYR A CA 1
ATOM 806 C C . TYR A 1 100 ? -16.950 -5.988 9.128 1.00 97.12 100 TYR A C 1
ATOM 808 O O . TYR A 1 100 ? -16.244 -5.249 9.815 1.00 97.12 100 TYR A O 1
ATOM 816 N N . VAL A 1 101 ? -18.124 -6.437 9.567 1.00 97.50 101 VAL A N 1
ATOM 817 C CA . VAL A 1 101 ? -18.588 -6.186 10.930 1.00 97.50 101 VAL A CA 1
ATOM 818 C C . VAL A 1 101 ? -17.711 -6.930 11.937 1.00 97.50 101 VAL A C 1
ATOM 820 O O . VAL A 1 101 ? -17.291 -8.063 11.706 1.00 97.50 101 VAL A O 1
ATOM 823 N N . GLY A 1 102 ? -17.455 -6.295 13.080 1.00 97.12 102 GLY A N 1
ATOM 824 C CA . GLY A 1 102 ? -16.624 -6.887 14.115 1.00 97.12 102 GLY A CA 1
ATOM 825 C C . GLY A 1 102 ? -16.525 -6.087 15.408 1.00 97.12 102 GLY A C 1
ATOM 826 O O . GLY A 1 102 ? -17.204 -5.078 15.607 1.00 97.12 102 GLY A O 1
ATOM 827 N N . SER A 1 103 ? -15.643 -6.543 16.296 1.00 97.88 103 SER A N 1
ATOM 828 C CA . SER A 1 103 ? -15.384 -5.904 17.591 1.00 97.88 103 SER A CA 1
ATOM 829 C C . SER A 1 103 ? -14.291 -4.846 17.488 1.00 97.88 103 SER A C 1
ATOM 831 O O . SER A 1 103 ? -13.239 -5.072 16.892 1.00 97.88 103 SER A O 1
ATOM 833 N N . LEU A 1 104 ? -14.515 -3.689 18.109 1.00 98.12 104 LEU A N 1
ATOM 834 C CA . LEU A 1 104 ? -13.517 -2.626 18.172 1.00 98.12 104 LEU A CA 1
ATOM 835 C C . LEU A 1 104 ? -12.519 -2.899 19.306 1.00 98.12 104 LEU A C 1
ATOM 837 O O . LEU A 1 104 ? -12.820 -2.624 20.464 1.00 98.12 104 LEU A O 1
ATOM 841 N N . ASN A 1 105 ? -11.329 -3.398 18.965 1.00 98.00 105 ASN A N 1
ATOM 842 C CA . ASN A 1 105 ? -10.298 -3.788 19.939 1.00 98.00 105 ASN A CA 1
ATOM 843 C C . ASN A 1 105 ? -9.106 -2.816 19.999 1.00 98.00 105 ASN A C 1
ATOM 845 O O . ASN A 1 105 ? -8.098 -3.104 20.647 1.00 98.00 105 ASN A O 1
ATOM 849 N N . MET A 1 106 ? -9.191 -1.691 19.292 1.00 97.81 106 MET A N 1
ATOM 850 C CA . MET A 1 106 ? -8.124 -0.705 19.163 1.00 97.81 106 MET A CA 1
ATOM 851 C C . MET A 1 106 ? -8.725 0.700 19.147 1.00 97.81 106 MET A C 1
ATOM 853 O O . MET A 1 106 ? -9.729 0.954 18.486 1.00 97.81 106 MET A O 1
ATOM 857 N N . THR A 1 107 ? -8.096 1.616 19.871 1.00 98.25 107 THR A N 1
ATOM 858 C CA . THR A 1 107 ? -8.423 3.041 19.909 1.00 98.25 107 THR A CA 1
ATOM 859 C C . THR A 1 107 ? -7.805 3.792 18.731 1.00 98.25 107 THR A C 1
ATOM 861 O O . THR A 1 107 ? -6.823 3.361 18.123 1.00 98.25 107 THR A O 1
ATOM 864 N N . ARG A 1 108 ? -8.296 5.008 18.465 1.00 98.31 108 ARG A N 1
ATOM 865 C CA . ARG A 1 108 ? -7.701 5.895 17.451 1.00 98.31 108 ARG A CA 1
ATOM 866 C C . ARG A 1 108 ? -6.215 6.175 17.701 1.00 98.31 108 ARG A C 1
ATOM 868 O O . ARG A 1 108 ? -5.429 6.214 16.760 1.00 98.31 108 ARG A O 1
ATOM 875 N N . ARG A 1 109 ? -5.819 6.362 18.966 1.00 98.25 109 ARG A N 1
ATOM 876 C CA . ARG A 1 109 ? -4.423 6.641 19.340 1.00 98.25 109 ARG A CA 1
ATOM 877 C C . ARG A 1 109 ? -3.517 5.449 19.037 1.00 98.25 109 ARG A C 1
ATOM 879 O O . ARG A 1 109 ? -2.431 5.649 18.502 1.00 98.25 109 ARG A O 1
ATOM 886 N N . GLU A 1 110 ? -3.965 4.238 19.356 1.00 98.56 110 GLU A N 1
ATOM 887 C CA . GLU A 1 110 ? -3.235 3.008 19.035 1.00 98.56 110 GLU A CA 1
ATOM 888 C C . GLU A 1 110 ? -3.123 2.799 17.521 1.00 98.56 110 GLU A C 1
ATOM 890 O O . GLU A 1 110 ? -2.058 2.420 17.047 1.00 98.56 110 GLU A O 1
ATOM 895 N N . ALA A 1 111 ? -4.165 3.128 16.752 1.00 98.62 111 ALA A N 1
ATOM 896 C CA . ALA A 1 111 ? -4.134 3.046 15.293 1.00 98.62 111 ALA A CA 1
ATOM 897 C C . ALA A 1 111 ? -3.096 4.006 14.674 1.00 98.62 111 ALA A C 1
ATOM 899 O O . ALA A 1 111 ? -2.295 3.599 13.833 1.00 98.62 111 ALA A O 1
ATOM 900 N N . VAL A 1 112 ? -3.031 5.264 15.139 1.00 98.75 112 VAL A N 1
ATOM 901 C CA . VAL A 1 112 ? -1.973 6.209 14.717 1.00 98.75 112 VAL A CA 1
ATOM 902 C C . VAL A 1 112 ? -0.585 5.706 15.122 1.00 98.75 112 VAL A C 1
ATOM 904 O O . VAL A 1 112 ? 0.364 5.829 14.347 1.00 98.75 112 VAL A O 1
ATOM 907 N N . ALA A 1 113 ? -0.449 5.153 16.331 1.00 98.56 113 ALA A N 1
ATOM 908 C CA . ALA A 1 113 ? 0.819 4.603 16.802 1.00 98.56 113 ALA A CA 1
ATOM 909 C C . ALA A 1 113 ? 1.280 3.426 15.929 1.00 98.56 113 ALA A C 1
ATOM 911 O O . ALA A 1 113 ? 2.444 3.395 15.535 1.00 98.56 113 ALA A O 1
ATOM 912 N N . LEU A 1 114 ? 0.364 2.525 15.558 1.00 98.56 114 LEU A N 1
ATOM 913 C CA . LEU A 1 114 ? 0.641 1.415 14.651 1.00 98.56 114 LEU A CA 1
ATOM 914 C C . LEU A 1 114 ? 1.111 1.914 13.277 1.00 98.56 114 LEU A C 1
ATOM 916 O O . LEU A 1 114 ? 2.150 1.469 12.800 1.00 98.56 114 LEU A O 1
ATOM 920 N N . ALA A 1 115 ? 0.406 2.872 12.666 1.00 98.50 115 ALA A N 1
ATOM 921 C CA . ALA A 1 115 ? 0.795 3.437 11.369 1.00 98.50 115 ALA A CA 1
ATOM 922 C C . ALA A 1 115 ? 2.214 4.042 11.394 1.00 98.50 115 ALA A C 1
ATOM 924 O O . ALA A 1 115 ? 3.031 3.785 10.509 1.00 98.50 115 ALA A O 1
ATOM 925 N N . ARG A 1 116 ? 2.547 4.802 12.445 1.00 98.56 116 ARG A N 1
ATOM 926 C CA . ARG A 1 116 ? 3.888 5.387 12.618 1.00 98.56 116 ARG A CA 1
ATOM 927 C C . ARG A 1 116 ? 4.966 4.335 12.850 1.00 98.56 116 ARG A C 1
ATOM 929 O O . ARG A 1 116 ? 6.065 4.466 12.317 1.00 98.56 116 ARG A O 1
ATOM 936 N N . GLU A 1 117 ? 4.657 3.294 13.613 1.00 98.31 117 GLU A N 1
ATOM 937 C CA . GLU A 1 117 ? 5.567 2.169 13.816 1.00 98.31 117 GLU A CA 1
ATOM 938 C C . GLU A 1 117 ? 5.846 1.439 12.494 1.00 98.31 117 GLU A C 1
ATOM 940 O O . GLU A 1 117 ? 6.999 1.133 12.198 1.00 98.31 117 GLU A O 1
ATOM 945 N N . MET A 1 118 ? 4.839 1.249 11.635 1.00 98.00 118 MET A N 1
ATOM 946 C CA . MET A 1 118 ? 5.056 0.679 10.300 1.00 98.00 118 MET A CA 1
ATOM 947 C C . MET A 1 118 ? 5.967 1.567 9.445 1.00 98.00 118 MET A C 1
ATOM 949 O O . MET A 1 118 ? 6.925 1.070 8.853 1.00 98.00 118 MET A O 1
ATOM 953 N N . LEU A 1 119 ? 5.742 2.888 9.424 1.00 98.19 119 LEU A N 1
ATOM 954 C CA . LEU A 1 119 ? 6.633 3.831 8.729 1.00 98.19 119 LEU A CA 1
ATOM 955 C C . LEU A 1 119 ? 8.079 3.733 9.225 1.00 98.19 119 LEU A C 1
ATOM 957 O O . LEU A 1 119 ? 9.014 3.821 8.426 1.00 98.19 119 LEU A O 1
ATOM 961 N N . LYS A 1 120 ? 8.279 3.529 10.530 1.00 98.06 120 LYS A N 1
ATOM 962 C CA . LYS A 1 120 ? 9.605 3.325 11.117 1.00 98.06 120 LYS A CA 1
ATOM 963 C C . LYS A 1 120 ? 10.235 2.015 10.639 1.00 98.06 120 LYS A C 1
ATOM 965 O O . LYS A 1 120 ? 11.371 2.042 10.175 1.00 98.06 120 LYS A O 1
ATOM 970 N N . ARG A 1 121 ? 9.503 0.896 10.676 1.00 97.50 121 ARG A N 1
ATOM 971 C CA . ARG A 1 121 ? 9.987 -0.422 10.212 1.00 97.50 121 ARG A CA 1
ATOM 972 C C . ARG A 1 121 ? 10.356 -0.441 8.729 1.00 97.50 121 ARG A C 1
ATOM 974 O O . ARG A 1 121 ? 11.311 -1.109 8.341 1.00 97.50 121 ARG A O 1
ATOM 981 N N . MET A 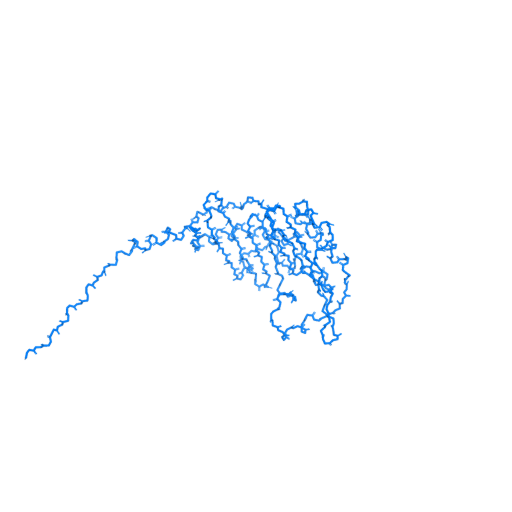1 122 ? 9.643 0.327 7.905 1.00 96.12 122 MET A N 1
ATOM 982 C CA . MET A 1 122 ? 9.958 0.498 6.480 1.00 96.12 122 MET A CA 1
ATOM 983 C C . MET A 1 122 ? 11.171 1.409 6.230 1.00 96.12 122 MET A C 1
ATOM 985 O O . MET A 1 122 ? 11.700 1.426 5.121 1.00 96.12 122 MET A O 1
ATOM 989 N N . GLY A 1 123 ? 11.630 2.158 7.241 1.00 96.38 123 GLY A N 1
ATOM 990 C CA . GLY A 1 123 ? 12.670 3.180 7.096 1.00 96.38 123 GLY A CA 1
ATOM 991 C C . GLY A 1 123 ? 12.169 4.471 6.438 1.00 96.38 123 GLY A C 1
ATOM 992 O O . GLY A 1 123 ? 12.955 5.218 5.859 1.00 96.38 123 GLY A O 1
ATOM 993 N N . TYR A 1 124 ? 10.858 4.729 6.472 1.00 97.25 124 TYR A N 1
ATOM 994 C CA . TYR A 1 124 ? 10.221 5.881 5.818 1.00 97.25 124 TYR A CA 1
ATOM 995 C C . TYR A 1 124 ? 9.963 7.047 6.777 1.00 97.25 124 TYR A C 1
ATOM 997 O O . TYR A 1 124 ? 9.820 8.180 6.326 1.00 97.25 124 TYR A O 1
ATOM 1005 N N . ALA A 1 125 ? 9.933 6.797 8.090 1.00 96.62 125 ALA A N 1
ATOM 1006 C CA . ALA A 1 125 ? 9.572 7.798 9.098 1.00 96.62 125 ALA A CA 1
ATOM 1007 C C . ALA A 1 125 ? 10.404 9.094 9.011 1.00 96.62 125 ALA A C 1
ATOM 1009 O O . ALA A 1 125 ? 9.837 10.185 9.016 1.00 96.62 125 ALA A O 1
ATOM 1010 N N . GLU A 1 126 ? 11.728 8.990 8.870 1.00 96.19 126 GLU A N 1
ATOM 1011 C CA . GLU A 1 126 ? 12.623 10.159 8.793 1.00 96.19 126 GLU A CA 1
ATOM 1012 C C . GLU A 1 126 ? 12.450 10.952 7.492 1.00 96.19 126 GLU A C 1
ATOM 1014 O O . GLU A 1 126 ? 12.555 12.177 7.481 1.00 96.19 126 GLU A O 1
ATOM 1019 N N . LYS A 1 127 ? 12.119 10.262 6.394 1.00 96.50 127 LYS A N 1
ATOM 1020 C CA . LYS A 1 127 ? 11.878 10.873 5.078 1.00 96.50 127 LYS A CA 1
ATOM 1021 C C . LYS A 1 127 ? 10.505 11.543 4.981 1.00 96.50 127 LYS A C 1
ATOM 1023 O O . LYS A 1 127 ? 10.268 12.367 4.094 1.00 96.50 127 LYS A O 1
ATOM 1028 N N . LEU A 1 128 ? 9.593 11.207 5.893 1.00 96.75 128 LEU A N 1
ATOM 1029 C CA . LEU A 1 128 ? 8.214 11.689 5.926 1.00 96.75 128 LEU A CA 1
ATOM 1030 C C . LEU A 1 128 ? 7.904 12.399 7.255 1.00 96.75 128 LEU A C 1
ATOM 1032 O O . LEU A 1 128 ? 6.970 12.003 7.960 1.00 96.75 128 LEU A O 1
ATOM 1036 N N . PRO A 1 129 ? 8.625 13.478 7.613 1.00 94.75 129 PRO A N 1
ATOM 1037 C CA . PRO A 1 129 ? 8.537 14.090 8.941 1.00 94.75 129 PRO A CA 1
ATOM 1038 C C . PRO A 1 129 ? 7.133 14.604 9.290 1.00 94.75 129 PRO A C 1
ATOM 1040 O O . PRO A 1 129 ? 6.767 14.646 10.464 1.00 94.75 129 PRO A O 1
ATOM 1043 N N . GLN A 1 130 ? 6.300 14.942 8.297 1.00 96.69 130 GLN A N 1
ATOM 1044 C CA . GLN A 1 130 ? 4.916 15.376 8.528 1.00 96.69 130 GLN A CA 1
ATOM 1045 C C . GLN A 1 130 ? 4.034 14.277 9.147 1.00 96.69 130 GLN A C 1
ATOM 1047 O O . GLN A 1 130 ? 3.075 14.597 9.846 1.00 96.69 130 GLN A O 1
ATOM 1052 N N . THR A 1 131 ? 4.395 12.997 9.001 1.00 97.06 131 THR A N 1
ATOM 1053 C CA . THR A 1 131 ? 3.666 11.866 9.615 1.00 97.06 131 THR A CA 1
ATOM 1054 C C . THR A 1 131 ? 3.814 11.798 11.144 1.00 97.06 131 THR A C 1
ATOM 1056 O O . THR A 1 131 ? 3.016 11.156 11.837 1.00 97.06 131 THR A O 1
ATOM 1059 N N . SER A 1 132 ? 4.783 12.528 11.711 1.00 96.75 132 SER A N 1
ATOM 1060 C CA . SER A 1 132 ? 4.909 12.716 13.165 1.00 96.75 132 SER A CA 1
ATOM 1061 C C . SER A 1 132 ? 3.830 13.645 13.741 1.00 96.75 132 SER A C 1
ATOM 1063 O O . SER A 1 132 ? 3.483 13.540 14.920 1.00 96.75 132 SER A O 1
ATOM 1065 N N . LYS A 1 133 ? 3.239 14.513 12.909 1.00 97.19 133 LYS A N 1
ATOM 1066 C CA . LYS A 1 133 ? 2.146 15.415 13.292 1.00 97.19 133 LYS A CA 1
ATOM 1067 C C . LYS A 1 133 ? 0.808 14.677 13.329 1.00 97.19 133 LYS A C 1
ATOM 1069 O O . LYS A 1 133 ? 0.706 13.498 12.971 1.00 97.19 133 LYS A O 1
ATOM 1074 N N . ARG A 1 134 ? -0.232 15.366 13.804 1.00 97.69 134 ARG A N 1
ATOM 1075 C CA . ARG A 1 134 ? -1.612 14.861 13.767 1.00 97.69 134 ARG A CA 1
ATOM 1076 C C . ARG A 1 134 ? -2.007 14.531 12.309 1.00 97.69 134 ARG A C 1
ATOM 1078 O O . ARG A 1 134 ? -1.680 15.336 11.439 1.00 97.69 134 ARG A O 1
ATOM 1085 N N . PRO A 1 135 ? -2.698 13.401 12.054 1.00 98.50 135 PRO A N 1
ATOM 1086 C CA . PRO A 1 135 ? -3.267 13.102 10.738 1.00 98.50 135 PRO A CA 1
ATOM 1087 C C . PRO A 1 135 ? -4.147 14.245 10.229 1.00 98.50 135 PRO A C 1
ATOM 1089 O O . PRO A 1 135 ? -4.866 14.862 11.023 1.00 98.50 135 PRO A O 1
ATOM 1092 N N . THR A 1 136 ? -4.109 14.511 8.924 1.00 98.31 136 THR A N 1
ATOM 1093 C CA . THR A 1 136 ? -4.992 15.495 8.282 1.00 98.31 136 THR A CA 1
ATOM 1094 C C . THR A 1 136 ? -6.420 14.976 8.206 1.00 98.31 136 THR A C 1
ATOM 1096 O O . THR A 1 136 ? -7.352 15.738 8.460 1.00 98.31 136 THR A O 1
ATOM 1099 N N . LYS A 1 137 ? -6.593 13.674 7.946 1.00 98.25 137 LYS A N 1
ATOM 1100 C CA . LYS A 1 137 ? -7.888 12.989 8.022 1.00 98.25 137 LYS A CA 1
ATOM 1101 C C . LYS A 1 137 ? -7.785 11.727 8.867 1.00 98.25 137 LYS A C 1
ATOM 1103 O O . LYS A 1 137 ? -6.752 11.058 8.917 1.00 98.25 137 LYS A O 1
ATOM 1108 N N . PHE A 1 138 ? -8.870 11.438 9.575 1.00 98.38 138 PHE A N 1
ATOM 1109 C CA . PHE A 1 138 ? -9.010 10.240 10.386 1.00 98.38 138 PHE A CA 1
ATOM 1110 C C . PHE A 1 138 ? -10.472 9.800 10.361 1.00 98.38 138 PHE A C 1
ATOM 1112 O O . PHE A 1 138 ? -11.321 10.424 11.003 1.00 98.38 138 PHE A O 1
ATOM 1119 N N . ASP A 1 139 ? -10.739 8.690 9.685 1.00 98.19 139 ASP A N 1
ATOM 1120 C CA . ASP A 1 139 ? -12.068 8.105 9.559 1.00 98.19 139 ASP A CA 1
ATOM 1121 C C . ASP A 1 139 ? -12.213 6.836 10.403 1.00 98.19 139 ASP A C 1
ATOM 1123 O O . ASP A 1 139 ? -11.240 6.133 10.684 1.00 98.19 139 ASP A O 1
ATOM 1127 N N . GLY A 1 140 ? -13.452 6.528 10.791 1.00 96.56 140 GLY A N 1
ATOM 1128 C CA . GLY A 1 140 ? -13.795 5.333 11.556 1.00 96.56 140 GLY A CA 1
ATOM 1129 C C . GLY A 1 140 ? -13.648 5.459 13.090 1.00 96.56 140 GLY A C 1
ATOM 1130 O O . GLY A 1 140 ? -13.131 6.462 13.609 1.00 96.56 140 GLY A O 1
ATOM 1131 N N . PRO A 1 141 ? -14.127 4.455 13.853 1.00 96.94 141 PRO A N 1
ATOM 1132 C CA . PRO A 1 141 ? -14.879 3.310 13.337 1.00 96.94 141 PRO A CA 1
ATOM 1133 C C . PRO A 1 141 ? -16.286 3.757 12.909 1.00 96.94 141 PRO A C 1
ATOM 1135 O O . PRO A 1 141 ? -16.739 4.836 13.298 1.00 96.94 141 PRO A O 1
ATOM 1138 N N . PHE A 1 142 ? -16.984 2.942 12.122 1.00 96.25 142 PHE A N 1
ATOM 1139 C CA . PHE A 1 142 ? -18.332 3.271 11.647 1.00 96.25 142 PHE A CA 1
ATOM 1140 C C . PHE A 1 142 ? -19.402 2.379 12.274 1.00 96.25 142 PHE A C 1
ATOM 1142 O O . PHE A 1 142 ? -19.111 1.332 12.862 1.00 96.25 142 PHE A O 1
ATOM 1149 N N . LYS A 1 143 ? -20.660 2.804 12.126 1.00 96.56 143 LYS A N 1
ATOM 1150 C CA . LYS A 1 143 ? -21.838 1.992 12.424 1.00 96.56 143 LYS A CA 1
ATOM 1151 C C . LYS A 1 143 ? -22.558 1.640 11.131 1.00 96.56 143 LYS A C 1
ATOM 1153 O O . LYS A 1 143 ? -22.852 2.521 10.332 1.00 96.56 143 LYS A O 1
ATOM 1158 N N . TRP A 1 144 ? -22.880 0.366 10.963 1.00 94.44 144 TRP A N 1
ATOM 1159 C CA . TRP A 1 144 ? -23.678 -0.139 9.853 1.00 94.44 144 TRP A CA 1
ATOM 1160 C C . TRP A 1 144 ? -24.792 -1.017 10.411 1.00 94.44 144 TRP A C 1
ATOM 1162 O O . TRP A 1 144 ? -24.526 -2.024 11.061 1.00 94.44 144 TRP A O 1
ATOM 1172 N N . ARG A 1 145 ? -26.050 -0.591 10.226 1.00 95.00 145 ARG A N 1
ATOM 1173 C CA . ARG A 1 145 ? -27.243 -1.271 10.773 1.00 95.00 145 ARG A CA 1
ATOM 1174 C C . ARG A 1 145 ? -27.116 -1.597 12.274 1.00 95.00 145 ARG A C 1
ATOM 1176 O O . ARG A 1 145 ? -27.400 -2.705 12.711 1.00 95.00 145 ARG A O 1
ATOM 1183 N N . GLY A 1 146 ? -26.611 -0.639 13.056 1.00 95.44 146 GLY A N 1
ATOM 1184 C CA . GLY A 1 146 ? -26.358 -0.787 14.499 1.00 95.44 146 GLY A CA 1
ATOM 1185 C C . GLY A 1 146 ? -25.086 -1.567 14.866 1.00 95.44 146 GLY A C 1
ATOM 1186 O O . GLY A 1 146 ? -24.598 -1.445 15.991 1.00 95.44 146 GLY A O 1
ATOM 1187 N N . GLN A 1 147 ? -24.493 -2.296 13.922 1.00 97.25 147 GLN A N 1
ATOM 1188 C CA . GLN A 1 147 ? -23.274 -3.077 14.119 1.00 97.25 147 GLN A CA 1
ATOM 1189 C C . GLN A 1 147 ? -22.018 -2.227 13.888 1.00 97.25 147 GLN A C 1
ATOM 1191 O O . GLN A 1 147 ? -22.064 -1.182 13.237 1.00 97.25 147 GLN A O 1
ATOM 1196 N N . THR A 1 148 ? -20.890 -2.636 14.467 1.00 98.12 148 THR A N 1
ATOM 1197 C CA . THR A 1 148 ? -19.624 -1.894 14.376 1.00 98.12 148 THR A CA 1
ATOM 1198 C C . THR A 1 148 ? -18.808 -2.366 13.180 1.00 98.12 148 THR A C 1
ATOM 1200 O O . THR A 1 148 ? -18.597 -3.561 13.014 1.00 98.12 148 THR A O 1
ATOM 1203 N N . LEU A 1 149 ? -18.288 -1.419 12.401 1.00 98.00 149 LEU A N 1
ATOM 1204 C CA . LEU A 1 149 ? -17.233 -1.645 11.415 1.00 98.00 149 LEU A CA 1
ATOM 1205 C C . LEU A 1 149 ? -15.906 -1.173 12.033 1.00 98.00 149 LEU A C 1
ATOM 1207 O O . LEU A 1 149 ? -15.670 0.041 12.104 1.00 98.00 149 LEU A O 1
ATOM 1211 N N . PRO A 1 150 ? -15.060 -2.088 12.542 1.00 98.25 150 PRO A N 1
ATOM 1212 C CA . PRO A 1 150 ? -13.856 -1.752 13.290 1.00 98.25 150 PRO A CA 1
ATOM 1213 C C . PRO A 1 150 ? -12.696 -1.449 12.332 1.00 98.25 150 PRO A C 1
ATOM 1215 O O . PRO A 1 150 ? -11.656 -2.092 12.391 1.00 98.25 150 PRO A O 1
ATOM 1218 N N . TYR A 1 151 ? -12.867 -0.482 11.433 1.00 98.44 151 TYR A N 1
ATOM 1219 C CA . TYR A 1 151 ? -11.832 -0.071 10.487 1.00 98.44 151 TYR A CA 1
ATOM 1220 C C . TYR A 1 151 ? -11.506 1.411 10.645 1.00 98.44 151 TYR A C 1
ATOM 1222 O O . TYR A 1 151 ? -12.399 2.235 10.848 1.00 98.44 151 TYR A O 1
ATOM 1230 N N . TYR A 1 152 ? -10.221 1.737 10.539 1.00 98.75 152 TYR A N 1
ATOM 1231 C CA . TYR A 1 152 ? -9.707 3.103 10.544 1.00 98.75 152 TYR A CA 1
ATOM 1232 C C . TYR A 1 152 ? -9.018 3.421 9.225 1.00 98.75 152 TYR A C 1
ATOM 1234 O O . TYR A 1 152 ? -8.281 2.580 8.714 1.00 98.75 152 TYR A O 1
ATOM 1242 N N . ARG A 1 153 ? -9.215 4.641 8.721 1.00 98.75 153 ARG A N 1
ATOM 1243 C CA . ARG A 1 153 ? -8.405 5.223 7.644 1.00 98.75 153 ARG A CA 1
ATOM 1244 C C . ARG A 1 153 ? -7.714 6.464 8.179 1.00 98.75 153 ARG A C 1
ATOM 1246 O O . ARG A 1 153 ? -8.360 7.330 8.769 1.00 98.75 153 ARG A O 1
ATOM 1253 N N . ILE A 1 154 ? -6.400 6.515 8.016 1.00 98.75 154 ILE A N 1
ATOM 1254 C CA . ILE A 1 154 ? -5.542 7.569 8.550 1.00 98.75 154 ILE A CA 1
ATOM 1255 C C . ILE A 1 154 ? -4.759 8.166 7.393 1.00 98.75 154 ILE A C 1
ATOM 1257 O O . ILE A 1 154 ? -4.035 7.441 6.714 1.00 98.75 154 ILE A O 1
ATOM 1261 N N . GLU A 1 155 ? -4.881 9.476 7.202 1.00 98.62 155 GLU A N 1
ATOM 1262 C CA . GLU A 1 155 ? -4.221 10.186 6.108 1.00 98.62 155 GLU A CA 1
ATOM 1263 C C . GLU A 1 155 ? -3.343 11.322 6.636 1.00 98.62 155 GLU A C 1
ATOM 1265 O O . GLU A 1 155 ? -3.702 12.037 7.579 1.00 98.62 155 GLU A O 1
ATOM 1270 N N . TRP A 1 156 ? -2.196 11.509 5.990 1.00 98.69 156 TRP A N 1
ATOM 1271 C CA . TRP A 1 156 ? -1.382 12.713 6.083 1.00 98.69 156 TRP A CA 1
ATOM 1272 C C . TRP A 1 156 ? -1.198 13.291 4.687 1.00 98.69 156 TRP A C 1
ATOM 1274 O O . TRP A 1 156 ? -0.662 12.630 3.800 1.00 98.69 156 TRP A O 1
ATOM 1284 N N . GLU A 1 157 ? -1.600 14.545 4.526 1.00 98.00 157 GLU A N 1
ATOM 1285 C CA . GLU A 1 157 ? -1.496 15.310 3.285 1.00 98.00 157 GLU A CA 1
ATOM 1286 C C . GLU A 1 157 ? -0.711 16.594 3.546 1.00 98.00 157 GLU A C 1
ATOM 1288 O O . GLU A 1 157 ? -0.949 17.285 4.541 1.00 98.00 157 GLU A O 1
ATOM 1293 N N . TRP A 1 158 ? 0.242 16.926 2.679 1.00 97.31 158 TRP A N 1
ATOM 1294 C CA . TRP A 1 158 ? 0.960 18.198 2.757 1.00 97.31 158 TRP A CA 1
ATOM 1295 C C . TRP A 1 158 ? 1.557 18.594 1.412 1.00 97.31 158 TRP A C 1
ATOM 1297 O O . TRP A 1 158 ? 1.733 17.762 0.527 1.00 97.31 158 TRP A O 1
ATOM 1307 N N . ASN A 1 159 ? 1.922 19.869 1.290 1.00 96.12 159 ASN A N 1
ATOM 1308 C CA . ASN A 1 159 ? 2.612 20.396 0.120 1.00 96.12 159 ASN A CA 1
ATOM 1309 C C . ASN A 1 159 ? 4.037 20.828 0.472 1.00 96.12 159 ASN A C 1
ATOM 1311 O O . ASN A 1 159 ? 4.268 21.404 1.538 1.00 96.12 159 ASN A O 1
ATOM 1315 N N . THR A 1 160 ? 4.966 20.613 -0.457 1.00 92.94 160 THR A N 1
ATOM 1316 C CA . THR A 1 160 ? 6.299 21.227 -0.454 1.00 92.94 160 THR A CA 1
ATOM 1317 C C . THR A 1 160 ? 6.474 21.989 -1.765 1.00 92.94 160 THR A C 1
ATOM 1319 O O . THR A 1 160 ? 6.717 21.398 -2.818 1.00 92.94 160 THR A O 1
ATOM 1322 N N . GLY A 1 161 ? 6.293 23.312 -1.731 1.00 92.19 161 GLY A 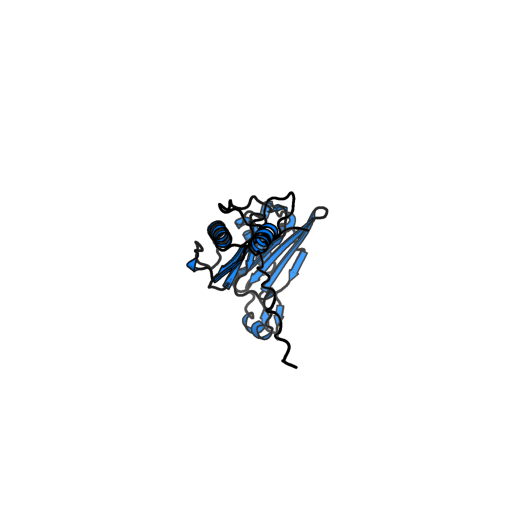N 1
ATOM 1323 C CA . GLY A 1 161 ? 6.213 24.113 -2.956 1.00 92.19 161 GLY A CA 1
ATOM 1324 C C . GLY A 1 161 ? 5.017 23.684 -3.813 1.00 92.19 161 GLY A C 1
ATOM 1325 O O . GLY A 1 161 ? 3.880 23.726 -3.349 1.00 92.19 161 GLY A O 1
ATOM 1326 N N . THR A 1 162 ? 5.276 23.248 -5.047 1.00 91.00 162 THR A N 1
ATOM 1327 C CA . THR A 1 162 ? 4.258 22.736 -5.984 1.00 91.00 162 THR A CA 1
ATOM 1328 C C . THR A 1 162 ? 4.020 21.226 -5.878 1.00 91.00 162 THR A C 1
ATOM 1330 O O . THR A 1 162 ? 3.176 20.693 -6.596 1.00 91.00 162 THR A O 1
ATOM 1333 N N . GLN A 1 163 ? 4.759 20.519 -5.019 1.00 91.62 163 GLN A N 1
ATOM 1334 C CA . GLN A 1 163 ? 4.653 19.068 -4.877 1.00 91.62 163 GLN A CA 1
ATOM 1335 C C . GLN A 1 163 ? 3.643 18.709 -3.788 1.00 91.62 163 GLN A C 1
ATOM 1337 O O . GLN A 1 163 ? 3.771 19.166 -2.653 1.00 91.62 163 GLN A O 1
ATOM 1342 N N . PHE A 1 164 ? 2.669 17.871 -4.140 1.00 95.06 164 PHE A N 1
ATOM 1343 C CA . PHE A 1 164 ? 1.726 17.270 -3.200 1.00 95.06 164 PHE A CA 1
ATOM 1344 C C . PHE A 1 164 ? 2.283 15.948 -2.675 1.00 95.06 164 PHE A C 1
ATOM 1346 O O . PHE A 1 164 ? 2.803 15.136 -3.443 1.00 95.06 164 PHE A O 1
ATOM 1353 N N . HIS A 1 165 ? 2.149 15.732 -1.371 1.00 97.12 165 HIS A N 1
ATOM 1354 C CA . HIS A 1 165 ? 2.566 14.518 -0.693 1.00 97.12 165 HIS A CA 1
ATOM 1355 C C . HIS A 1 165 ? 1.395 13.897 0.066 1.00 97.12 165 HIS A C 1
ATOM 1357 O O . HIS A 1 165 ? 0.573 14.601 0.657 1.00 97.12 165 HIS A O 1
ATOM 1363 N N . TYR A 1 166 ? 1.373 12.569 0.088 1.00 97.31 166 TYR A N 1
ATOM 1364 C CA . TYR A 1 166 ? 0.292 11.772 0.646 1.00 97.31 166 TYR A CA 1
ATOM 1365 C C . TYR A 1 166 ? 0.824 10.522 1.340 1.00 97.31 166 TYR A C 1
ATOM 1367 O O . TYR A 1 166 ? 1.738 9.864 0.835 1.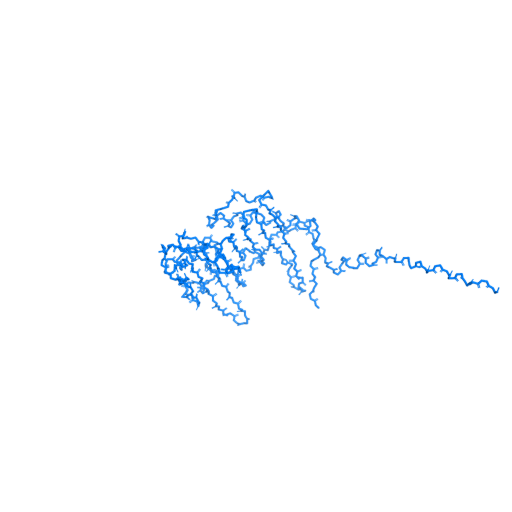00 97.31 166 TYR A O 1
ATOM 1375 N N . VAL A 1 167 ? 0.230 10.178 2.479 1.00 98.50 167 VAL A N 1
ATOM 1376 C CA . VAL A 1 167 ? 0.400 8.894 3.165 1.00 98.50 167 VAL A CA 1
ATOM 1377 C C . VAL A 1 167 ? -0.958 8.443 3.680 1.00 98.50 167 VAL A C 1
ATOM 1379 O O . VAL A 1 167 ? -1.613 9.194 4.397 1.00 98.50 167 VAL A O 1
ATOM 1382 N N . GLU A 1 168 ? -1.337 7.206 3.384 1.00 98.62 168 GLU A N 1
ATOM 1383 C CA . GLU A 1 168 ? -2.572 6.564 3.827 1.00 98.62 168 GLU A CA 1
ATOM 1384 C C . GLU A 1 168 ? -2.271 5.238 4.505 1.00 98.62 168 GLU A C 1
ATOM 1386 O O . GLU A 1 168 ? -1.462 4.442 4.021 1.00 98.62 168 GLU A O 1
ATOM 1391 N N . PHE A 1 169 ? -2.991 4.981 5.590 1.00 98.75 169 PHE A N 1
ATOM 1392 C CA . PHE A 1 169 ? -3.093 3.668 6.202 1.00 98.75 169 PHE A CA 1
ATOM 1393 C C . PHE A 1 169 ? -4.554 3.288 6.398 1.00 98.75 169 PHE A C 1
ATOM 1395 O O . PHE A 1 169 ? -5.311 4.062 6.985 1.00 98.75 169 PHE A O 1
ATOM 1402 N N . ASN A 1 170 ? -4.903 2.056 6.023 1.00 98.69 170 ASN A N 1
ATOM 1403 C CA . ASN A 1 170 ? -6.130 1.414 6.485 1.00 98.69 170 ASN A CA 1
ATOM 1404 C C . ASN A 1 170 ? -5.784 0.358 7.524 1.00 98.69 170 ASN A C 1
ATOM 1406 O O . ASN A 1 170 ? -4.832 -0.406 7.353 1.00 98.69 170 ASN A O 1
ATOM 1410 N N . ILE A 1 171 ? -6.551 0.323 8.608 1.00 98.62 171 ILE A N 1
ATOM 1411 C CA . ILE A 1 171 ? -6.292 -0.539 9.758 1.00 98.62 171 ILE A CA 1
ATOM 1412 C C . ILE A 1 171 ? -7.567 -1.291 10.121 1.00 98.62 171 ILE A C 1
ATOM 1414 O O . ILE A 1 171 ? -8.609 -0.680 10.349 1.00 98.62 171 ILE A O 1
ATOM 1418 N N . ASP A 1 172 ? -7.452 -2.611 10.225 1.00 98.31 172 ASP A N 1
ATOM 1419 C CA . ASP A 1 172 ? -8.412 -3.489 10.885 1.00 98.31 172 ASP A CA 1
ATOM 1420 C C . ASP A 1 172 ? -8.180 -3.404 12.402 1.00 98.31 172 ASP A C 1
ATOM 1422 O O . ASP A 1 172 ? -7.209 -3.941 12.944 1.00 98.31 172 ASP A O 1
ATOM 1426 N N . ALA A 1 173 ? -9.059 -2.686 13.095 1.00 98.25 173 ALA A N 1
ATOM 1427 C CA . ALA A 1 173 ? -8.993 -2.444 14.532 1.00 98.25 173 ALA A CA 1
ATOM 1428 C C . ALA A 1 173 ? -9.415 -3.664 15.368 1.00 98.25 173 ALA A C 1
ATOM 1430 O O . ALA A 1 173 ? -9.142 -3.692 16.569 1.00 98.25 173 ALA A O 1
ATOM 1431 N N . GLN A 1 174 ? -10.056 -4.672 14.766 1.00 97.75 174 GLN A N 1
ATOM 1432 C CA . GLN A 1 174 ? -10.351 -5.937 15.439 1.00 97.75 174 GLN A CA 1
ATOM 1433 C C . GLN A 1 174 ? -9.093 -6.801 15.523 1.00 97.75 174 GLN A C 1
ATOM 1435 O O . GLN A 1 174 ? -8.770 -7.310 16.600 1.00 97.75 174 GLN A O 1
ATOM 1440 N N . LYS A 1 175 ? -8.388 -6.944 14.394 1.00 96.69 175 LYS A N 1
ATOM 1441 C CA . LYS A 1 175 ? -7.158 -7.742 14.258 1.00 96.69 175 LYS A CA 1
ATOM 1442 C C . LYS A 1 175 ? -5.884 -6.972 14.601 1.00 96.69 175 LYS A C 1
ATOM 1444 O O . LYS A 1 175 ? -4.820 -7.574 14.669 1.00 96.69 175 LYS A O 1
ATOM 1449 N N . LYS A 1 176 ? -5.990 -5.659 14.824 1.00 97.00 176 LYS A N 1
ATOM 1450 C CA . LYS A 1 176 ? -4.862 -4.744 15.062 1.00 97.00 176 LYS A CA 1
ATOM 1451 C C . LYS A 1 176 ? -3.836 -4.775 13.924 1.00 97.00 176 LYS A C 1
ATOM 1453 O O . LYS A 1 176 ? -2.633 -4.753 14.164 1.00 97.00 176 LYS A O 1
ATOM 1458 N N . GLN A 1 177 ? -4.323 -4.829 12.687 1.00 97.06 177 GLN A N 1
ATOM 1459 C CA . GLN A 1 177 ? -3.512 -5.093 11.502 1.00 97.06 177 GLN A CA 1
ATOM 1460 C C . GLN A 1 177 ? -3.683 -3.995 10.451 1.00 97.06 177 GLN A C 1
ATOM 1462 O O . GLN A 1 177 ? -4.797 -3.546 10.195 1.00 97.06 177 GLN A O 1
ATOM 1467 N N . VAL A 1 178 ? -2.590 -3.596 9.797 1.00 98.06 178 VAL A N 1
ATOM 1468 C CA . VAL A 1 178 ? -2.659 -2.732 8.613 1.00 98.06 178 VAL A CA 1
ATOM 1469 C C . VAL A 1 178 ? -3.147 -3.543 7.413 1.00 98.06 178 VAL A C 1
ATOM 1471 O O . VAL A 1 178 ? -2.538 -4.544 7.043 1.00 98.06 178 VAL A O 1
ATOM 1474 N N . THR A 1 179 ? -4.233 -3.095 6.792 1.00 98.31 179 THR A N 1
ATOM 1475 C CA . THR A 1 179 ? -4.813 -3.702 5.586 1.00 98.31 179 THR A CA 1
ATOM 1476 C C . THR A 1 179 ? -4.462 -2.943 4.314 1.00 98.31 179 THR A C 1
ATOM 1478 O O . THR A 1 179 ? -4.615 -3.488 3.227 1.00 98.31 179 THR A O 1
ATOM 1481 N N . LYS A 1 180 ? -3.977 -1.703 4.423 1.00 98.50 180 LYS A N 1
ATOM 1482 C CA . LYS A 1 180 ? -3.447 -0.932 3.296 1.00 98.50 180 LYS A CA 1
ATOM 1483 C C . LYS A 1 180 ? -2.405 0.058 3.776 1.00 98.50 180 LYS A C 1
ATOM 1485 O O . LYS A 1 180 ? -2.592 0.691 4.814 1.00 98.50 180 LYS A O 1
ATOM 1490 N N . PHE A 1 181 ? -1.375 0.237 2.968 1.00 98.62 181 PHE A N 1
ATOM 1491 C CA . PHE A 1 181 ? -0.492 1.394 2.999 1.00 98.62 181 PHE A CA 1
ATOM 1492 C C . PHE A 1 181 ? -0.442 1.979 1.593 1.00 98.62 181 PHE A C 1
ATOM 1494 O O . PHE A 1 181 ? -0.374 1.222 0.626 1.00 98.62 181 PHE A O 1
ATOM 1501 N N . ALA A 1 182 ? -0.459 3.301 1.478 1.00 98.19 182 ALA A N 1
ATOM 1502 C CA . ALA A 1 182 ? -0.127 3.986 0.239 1.00 98.19 182 ALA A CA 1
ATOM 1503 C C . ALA A 1 182 ? 0.633 5.276 0.533 1.00 98.19 182 ALA A C 1
ATOM 1505 O O . ALA A 1 182 ? 0.313 5.989 1.483 1.00 98.19 182 ALA A O 1
ATOM 1506 N N . CYS A 1 183 ? 1.626 5.598 -0.288 1.00 97.56 183 CYS A N 1
ATOM 1507 C CA . CYS A 1 183 ? 2.364 6.844 -0.201 1.00 97.56 183 CYS A CA 1
ATOM 1508 C C . CYS A 1 183 ? 2.637 7.412 -1.591 1.00 97.56 183 CYS A C 1
ATOM 1510 O O . CYS A 1 183 ? 3.049 6.705 -2.501 1.00 97.56 183 CYS A O 1
ATOM 1512 N N . ALA A 1 184 ? 2.455 8.720 -1.731 1.00 94.75 184 ALA A N 1
ATOM 1513 C CA . ALA A 1 184 ? 2.978 9.480 -2.853 1.00 94.75 184 ALA A CA 1
ATOM 1514 C C . ALA A 1 184 ? 3.863 10.582 -2.278 1.00 94.75 184 ALA A C 1
ATOM 1516 O O . ALA A 1 184 ? 3.369 11.534 -1.677 1.00 94.75 184 ALA A O 1
ATOM 1517 N N . SER A 1 185 ? 5.182 10.437 -2.390 1.00 94.69 185 SER A N 1
ATOM 1518 C CA . SER A 1 185 ? 6.119 11.446 -1.905 1.00 94.69 185 SER A CA 1
ATOM 1519 C C . SER A 1 185 ? 7.449 11.356 -2.637 1.00 94.69 185 SER A C 1
ATOM 1521 O O . SER A 1 185 ? 8.112 10.321 -2.626 1.00 94.69 185 SER A O 1
ATOM 1523 N N . THR A 1 186 ? 7.886 12.478 -3.200 1.00 91.94 186 THR A N 1
ATOM 1524 C CA . THR A 1 186 ? 9.205 12.610 -3.833 1.00 91.94 186 THR A CA 1
ATOM 1525 C C . THR A 1 186 ? 10.359 12.405 -2.848 1.00 91.94 186 THR A C 1
ATOM 1527 O O . THR A 1 186 ? 11.452 12.030 -3.261 1.00 91.94 186 THR A O 1
ATOM 1530 N N . ASN A 1 187 ? 10.118 12.552 -1.539 1.00 94.12 187 ASN A N 1
ATOM 1531 C CA . ASN A 1 187 ? 11.117 12.291 -0.497 1.00 94.12 187 ASN A CA 1
ATOM 1532 C C . ASN A 1 187 ? 11.507 10.806 -0.392 1.00 94.12 187 ASN A C 1
ATOM 1534 O O . ASN A 1 187 ? 12.534 10.485 0.207 1.00 94.12 187 ASN A O 1
ATOM 1538 N N . LEU A 1 188 ? 10.678 9.896 -0.915 1.00 94.81 188 LEU A N 1
ATOM 1539 C CA . LEU A 1 188 ? 10.969 8.462 -0.943 1.00 94.81 188 LEU A CA 1
ATOM 1540 C C . LEU A 1 188 ? 11.642 8.010 -2.239 1.00 94.81 188 LEU A C 1
ATOM 1542 O O . LEU A 1 188 ? 12.087 6.864 -2.293 1.00 94.81 188 LEU A O 1
ATOM 1546 N N . CYS A 1 189 ? 11.756 8.890 -3.243 1.00 92.94 189 CYS A N 1
ATOM 1547 C CA . CYS A 1 189 ? 12.405 8.562 -4.504 1.00 92.94 189 CYS A CA 1
ATOM 1548 C C . CYS A 1 189 ? 13.803 7.990 -4.255 1.00 92.94 189 CYS A C 1
ATOM 1550 O O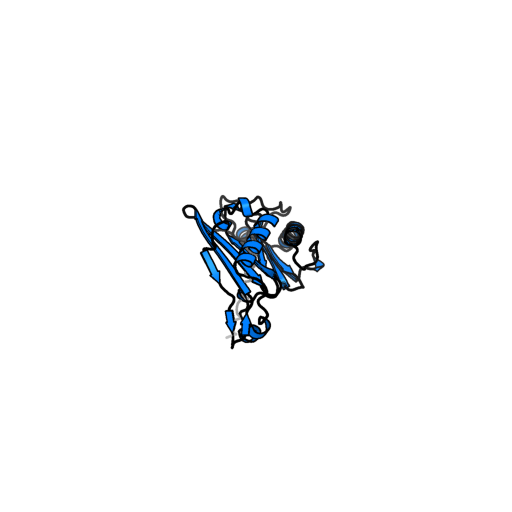 . CYS A 1 189 ? 14.636 8.590 -3.570 1.00 92.94 189 CYS A O 1
ATOM 1552 N N . ALA A 1 190 ? 14.058 6.822 -4.829 1.00 92.81 190 ALA A N 1
ATOM 1553 C CA . ALA A 1 190 ? 15.332 6.133 -4.734 1.00 92.81 190 ALA A CA 1
ATOM 1554 C C . ALA A 1 190 ? 15.755 5.612 -6.108 1.00 92.81 190 ALA A C 1
ATOM 1556 O O . ALA A 1 190 ? 14.985 5.628 -7.070 1.00 92.81 190 ALA A O 1
ATOM 1557 N N . LYS A 1 191 ? 17.001 5.145 -6.208 1.00 92.50 191 LYS A N 1
ATOM 1558 C CA . LYS A 1 191 ? 17.465 4.456 -7.412 1.00 92.50 191 LYS A CA 1
ATOM 1559 C C . LYS A 1 191 ? 16.702 3.121 -7.532 1.00 92.50 191 LYS A C 1
ATOM 1561 O O . LYS A 1 191 ? 16.777 2.334 -6.586 1.00 92.50 191 LYS A O 1
ATOM 1566 N N . PRO A 1 192 ? 15.985 2.855 -8.640 1.00 92.31 192 PRO A N 1
ATOM 1567 C CA . PRO A 1 192 ? 15.352 1.555 -8.856 1.00 92.31 192 PRO A CA 1
ATOM 1568 C C . PRO A 1 192 ? 16.407 0.445 -9.012 1.00 92.31 192 PRO A C 1
ATOM 1570 O O . PRO A 1 192 ? 17.574 0.752 -9.290 1.00 92.31 192 PRO A O 1
ATOM 1573 N N . PRO A 1 193 ? 16.035 -0.840 -8.847 1.00 93.75 193 PRO A N 1
ATOM 1574 C CA . PRO A 1 193 ? 16.945 -1.943 -9.114 1.00 93.75 193 PRO A CA 1
ATOM 1575 C C . PRO A 1 193 ? 17.409 -1.916 -10.569 1.00 93.75 193 PRO A C 1
ATOM 1577 O O . PRO A 1 193 ? 16.698 -1.463 -11.469 1.00 93.75 193 PRO A O 1
ATOM 1580 N N . GLU A 1 194 ? 18.613 -2.423 -10.794 1.00 92.31 194 GLU A N 1
ATOM 1581 C CA . GLU A 1 194 ? 19.122 -2.607 -12.142 1.00 92.31 194 GLU A CA 1
ATOM 1582 C C . GLU A 1 194 ? 18.349 -3.729 -12.836 1.00 92.31 194 GLU A C 1
ATOM 1584 O O . GLU A 1 194 ? 18.230 -4.838 -12.314 1.00 92.3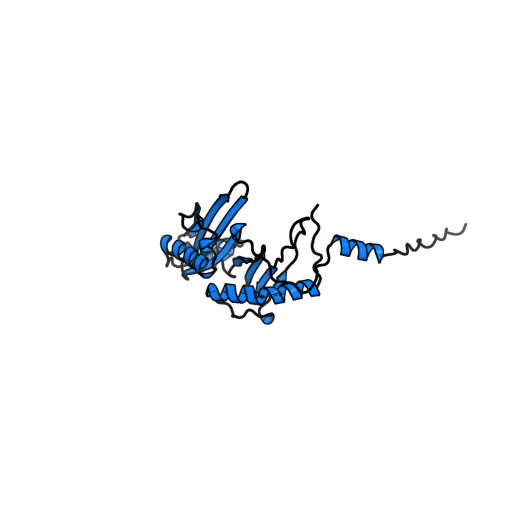1 194 GLU A O 1
ATOM 1589 N N . ILE A 1 195 ? 17.809 -3.427 -14.015 1.00 93.94 195 ILE A N 1
ATOM 1590 C CA . ILE A 1 195 ? 17.147 -4.407 -14.869 1.00 93.94 195 ILE A CA 1
ATOM 1591 C C . ILE A 1 195 ? 18.126 -4.738 -15.986 1.00 93.94 195 ILE A C 1
ATOM 1593 O O . ILE A 1 195 ? 18.413 -3.889 -16.826 1.00 93.94 195 ILE A O 1
ATOM 1597 N N . GLY A 1 196 ? 18.626 -5.975 -16.010 1.00 89.56 196 GLY A N 1
ATOM 1598 C CA . GLY A 1 196 ? 19.596 -6.443 -17.012 1.00 89.56 196 GLY A CA 1
ATOM 1599 C C . GLY A 1 196 ? 19.062 -6.497 -18.451 1.00 89.56 196 GLY A C 1
ATOM 1600 O O . GLY A 1 196 ? 19.772 -6.926 -19.353 1.00 89.56 196 GLY A O 1
ATOM 1601 N N . VAL A 1 197 ? 17.817 -6.068 -18.670 1.00 92.50 197 VAL A N 1
ATOM 1602 C CA . VAL A 1 197 ? 17.135 -6.035 -19.964 1.00 92.50 197 VAL A CA 1
ATOM 1603 C C . VAL A 1 197 ? 16.754 -4.593 -20.269 1.00 92.50 197 VAL A C 1
ATOM 1605 O O . VAL A 1 197 ? 16.020 -3.953 -19.511 1.00 92.50 197 VAL A O 1
ATOM 1608 N N . LYS A 1 198 ? 17.224 -4.082 -21.409 1.00 91.44 198 LYS A N 1
ATOM 1609 C CA . LYS A 1 198 ? 16.823 -2.760 -21.892 1.00 91.44 198 LYS A CA 1
ATOM 1610 C C . LYS A 1 198 ? 15.352 -2.817 -22.339 1.00 91.44 198 LYS A C 1
ATOM 1612 O O . LYS A 1 198 ? 15.030 -3.650 -23.186 1.00 91.44 198 LYS A O 1
ATOM 1617 N N . PRO A 1 199 ? 14.462 -1.954 -21.816 1.00 92.19 199 PRO A N 1
ATOM 1618 C CA . PRO A 1 199 ? 13.089 -1.901 -22.299 1.00 92.19 199 PRO A CA 1
ATOM 1619 C C . PRO A 1 199 ? 13.056 -1.429 -23.752 1.00 92.19 199 PRO A C 1
ATOM 1621 O O . PRO A 1 199 ? 13.761 -0.489 -24.122 1.00 92.19 199 PRO A O 1
ATOM 1624 N N . GLU A 1 200 ? 12.199 -2.052 -24.554 1.00 93.19 200 GLU A N 1
ATOM 1625 C CA . GLU A 1 200 ? 11.824 -1.530 -25.864 1.00 93.19 200 GLU A CA 1
ATOM 1626 C C . GLU A 1 200 ? 10.801 -0.402 -25.693 1.00 93.19 200 GLU A C 1
ATOM 1628 O O . GLU A 1 200 ? 9.866 -0.506 -24.890 1.00 93.19 200 GLU A O 1
ATOM 1633 N N . LEU A 1 201 ? 10.947 0.677 -26.459 1.00 93.94 201 LEU A N 1
ATOM 1634 C CA . LEU A 1 201 ? 9.955 1.745 -26.489 1.00 93.94 201 LEU A CA 1
ATOM 1635 C C . LEU A 1 201 ? 8.821 1.424 -27.464 1.00 93.94 201 LEU A C 1
ATOM 1637 O O . LEU A 1 201 ? 8.999 0.777 -28.496 1.00 93.94 201 LEU A O 1
ATOM 1641 N N . ARG A 1 202 ? 7.620 1.926 -27.179 1.00 92.56 202 ARG A N 1
ATOM 1642 C CA . ARG A 1 202 ? 6.452 1.732 -28.040 1.00 92.56 202 ARG A CA 1
ATOM 1643 C C . ARG A 1 202 ? 6.677 2.328 -29.426 1.00 92.56 202 ARG A C 1
ATOM 1645 O O . ARG A 1 202 ? 6.233 1.731 -30.405 1.00 92.56 202 ARG A O 1
ATOM 1652 N N . SER A 1 203 ? 7.361 3.466 -29.528 1.00 92.69 203 SER A N 1
ATOM 1653 C CA . SER A 1 203 ? 7.743 4.042 -30.820 1.00 92.69 203 SER A CA 1
ATOM 1654 C C . SER A 1 203 ? 8.681 3.126 -31.620 1.00 92.69 203 SER A C 1
ATOM 1656 O O . SER A 1 203 ? 8.443 2.917 -32.810 1.00 92.69 203 SER A O 1
ATOM 1658 N N . GLU A 1 204 ? 9.677 2.519 -30.968 1.00 92.19 204 GLU A N 1
ATOM 1659 C CA . GLU A 1 204 ? 10.621 1.563 -31.566 1.00 92.19 204 GLU A CA 1
ATOM 1660 C C . GLU A 1 204 ? 9.897 0.304 -32.054 1.00 92.19 204 GLU A C 1
ATOM 1662 O O . GLU A 1 204 ? 10.040 -0.085 -33.216 1.00 92.19 204 GLU A O 1
ATOM 1667 N N . TYR A 1 205 ? 9.032 -0.267 -31.211 1.00 92.06 205 TYR A N 1
ATOM 1668 C CA . TYR A 1 205 ? 8.185 -1.402 -31.568 1.00 92.06 205 TYR A CA 1
ATOM 1669 C C . TYR A 1 205 ? 7.311 -1.090 -32.791 1.00 92.06 205 TYR A C 1
ATOM 1671 O O . TYR A 1 205 ? 7.275 -1.856 -33.756 1.00 92.06 205 TYR A O 1
ATOM 1679 N N . LEU A 1 206 ? 6.605 0.049 -32.774 1.00 92.19 206 LEU A N 1
ATOM 1680 C CA . LEU A 1 206 ? 5.723 0.452 -33.870 1.00 92.19 206 LEU A CA 1
ATOM 1681 C C . LEU A 1 206 ? 6.503 0.682 -35.162 1.00 92.19 206 LEU A C 1
ATOM 1683 O O . LEU A 1 206 ? 6.016 0.299 -36.224 1.00 92.19 206 LEU A O 1
ATOM 1687 N N . LYS A 1 207 ? 7.697 1.274 -35.077 1.00 91.81 207 LYS A N 1
ATOM 1688 C CA . LYS A 1 207 ? 8.595 1.444 -36.217 1.00 91.81 207 LYS A CA 1
ATOM 1689 C C . LYS A 1 207 ? 8.984 0.082 -36.793 1.00 91.81 207 LYS A C 1
ATOM 1691 O O . LYS A 1 207 ? 8.712 -0.161 -37.963 1.00 91.81 207 LYS A O 1
ATOM 1696 N N . ARG A 1 208 ? 9.467 -0.850 -35.963 1.00 89.69 208 ARG A N 1
ATOM 1697 C CA . ARG A 1 208 ? 9.839 -2.211 -36.386 1.00 89.69 208 ARG A CA 1
ATOM 1698 C C . ARG A 1 208 ? 8.679 -2.968 -37.034 1.00 89.69 208 ARG A C 1
ATOM 1700 O O . ARG A 1 208 ? 8.864 -3.600 -38.067 1.00 89.69 208 ARG A O 1
ATOM 1707 N N . VAL A 1 209 ? 7.478 -2.915 -36.455 1.00 88.62 209 VAL A N 1
ATOM 1708 C CA . VAL A 1 209 ? 6.304 -3.633 -36.987 1.00 88.62 209 VAL A CA 1
ATOM 1709 C C . VAL A 1 209 ? 5.772 -2.998 -38.273 1.00 88.62 209 VAL A C 1
ATOM 1711 O O . VAL A 1 209 ? 5.278 -3.713 -39.142 1.00 88.62 209 VAL A O 1
ATOM 1714 N N . ARG A 1 210 ? 5.853 -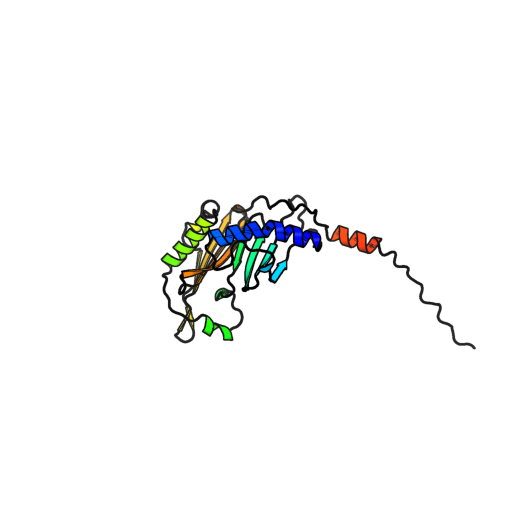1.669 -38.411 1.00 84.50 210 ARG A N 1
ATOM 1715 C CA . ARG A 1 210 ? 5.437 -0.966 -39.633 1.00 84.50 210 ARG A CA 1
ATOM 1716 C C . ARG A 1 210 ? 6.450 -1.141 -40.760 1.00 84.50 210 ARG A C 1
ATOM 1718 O O . ARG A 1 210 ? 6.039 -1.408 -41.878 1.00 84.50 210 ARG A O 1
ATOM 1725 N N . GLU A 1 211 ? 7.743 -1.060 -40.466 1.00 75.00 211 GLU A N 1
ATOM 1726 C CA . GLU A 1 211 ? 8.820 -1.267 -41.444 1.00 75.00 211 GLU A CA 1
ATOM 1727 C C . GLU A 1 211 ? 8.952 -2.745 -41.846 1.00 75.00 211 GLU A C 1
ATOM 1729 O O . GLU A 1 211 ? 9.185 -3.047 -43.012 1.00 75.00 211 GLU A O 1
ATOM 1734 N N . GLY A 1 212 ? 8.702 -3.678 -40.920 1.00 59.41 212 GLY A N 1
ATOM 1735 C CA . GLY A 1 212 ? 8.626 -5.118 -41.199 1.00 59.41 212 GLY A CA 1
ATOM 1736 C C . GLY A 1 212 ? 7.370 -5.547 -41.969 1.00 59.41 212 GLY A C 1
ATOM 1737 O O . GLY A 1 212 ? 7.305 -6.669 -42.467 1.00 59.41 212 GLY A O 1
ATOM 1738 N N . LYS A 1 213 ? 6.378 -4.658 -42.103 1.00 50.97 213 LYS A N 1
ATOM 1739 C CA . LYS A 1 213 ? 5.259 -4.794 -43.037 1.00 50.97 213 LYS A CA 1
ATOM 1740 C C . LYS A 1 213 ? 5.531 -3.921 -44.264 1.00 50.97 213 LYS A C 1
ATOM 1742 O O . LYS A 1 213 ? 4.867 -2.907 -44.468 1.00 50.97 213 LYS A O 1
ATOM 1747 N N . GLN A 1 214 ? 6.416 -4.377 -45.156 1.00 46.03 214 GLN A N 1
ATOM 1748 C CA . GLN A 1 214 ? 6.112 -4.223 -46.581 1.00 46.03 214 GLN A CA 1
ATOM 1749 C C . GLN A 1 214 ? 4.779 -4.945 -46.792 1.00 46.03 214 GLN A C 1
ATOM 1751 O O . GLN A 1 214 ? 4.717 -6.164 -46.942 1.00 46.03 214 GLN A O 1
ATOM 1756 N N . ILE A 1 215 ? 3.683 -4.198 -46.689 1.00 49.31 215 ILE A N 1
ATOM 1757 C CA . ILE A 1 215 ? 2.394 -4.652 -47.177 1.00 49.31 215 ILE A CA 1
ATOM 1758 C C . ILE A 1 215 ? 2.638 -4.830 -48.672 1.00 49.31 215 ILE A C 1
ATOM 1760 O O . ILE A 1 215 ? 2.687 -3.849 -49.409 1.00 49.31 215 ILE A O 1
ATOM 1764 N N . TYR A 1 216 ? 2.845 -6.071 -49.118 1.00 45.62 216 TYR A N 1
ATOM 1765 C CA . TYR A 1 216 ? 2.490 -6.431 -50.479 1.00 45.62 216 TYR A CA 1
ATOM 1766 C C . TYR A 1 216 ? 1.004 -6.117 -50.575 1.00 45.62 216 TYR A C 1
ATOM 1768 O O . TYR A 1 216 ? 0.152 -6.919 -50.188 1.00 45.62 216 TYR A O 1
ATOM 1776 N N . GLN A 1 217 ? 0.698 -4.899 -51.007 1.00 41.94 217 GLN A N 1
ATOM 1777 C CA . GLN A 1 217 ? -0.599 -4.564 -51.535 1.00 41.94 217 GLN A CA 1
ATOM 1778 C C . GLN A 1 217 ? -0.679 -5.424 -52.794 1.00 41.94 217 GLN A C 1
ATOM 1780 O O . GLN A 1 217 ? -0.158 -5.071 -53.845 1.00 41.94 217 GLN A O 1
ATOM 1785 N N . ARG A 1 218 ? -1.181 -6.654 -52.651 1.00 43.97 218 ARG A N 1
ATOM 1786 C CA . ARG A 1 218 ? -1.663 -7.375 -53.817 1.00 43.97 218 ARG A CA 1
ATOM 1787 C C . ARG A 1 218 ? -2.822 -6.530 -54.297 1.00 43.97 218 ARG A C 1
ATOM 1789 O O . ARG A 1 218 ? -3.824 -6.434 -53.585 1.00 43.97 218 ARG A O 1
ATOM 1796 N N . ASP A 1 219 ? -2.643 -5.886 -55.443 1.00 45.72 219 ASP A N 1
ATOM 1797 C CA . ASP A 1 219 ? -3.766 -5.332 -56.175 1.00 45.72 219 ASP A CA 1
ATOM 1798 C C . ASP A 1 219 ? -4.861 -6.408 -56.210 1.00 45.72 219 ASP A C 1
ATOM 1800 O O . ASP A 1 219 ? -4.552 -7.590 -56.441 1.00 45.72 219 ASP A O 1
ATOM 1804 N N . PRO A 1 220 ? -6.121 -6.061 -55.897 1.00 54.47 220 PRO A N 1
ATOM 1805 C CA . PRO A 1 220 ? -7.204 -7.003 -56.098 1.00 54.47 220 PRO A CA 1
ATOM 1806 C C . PRO A 1 220 ? -7.146 -7.480 -57.560 1.00 54.47 220 PRO A C 1
ATOM 1808 O O . PRO A 1 220 ? -6.873 -6.669 -58.451 1.00 54.47 220 PRO A O 1
ATOM 1811 N N . PRO A 1 221 ? -7.341 -8.786 -57.827 1.00 54.09 221 PRO A N 1
ATOM 1812 C CA . PRO A 1 221 ? -7.337 -9.282 -59.193 1.00 54.09 221 PRO A CA 1
ATOM 1813 C C . PRO A 1 221 ? -8.343 -8.468 -60.017 1.00 54.09 221 PRO A C 1
ATOM 1815 O O . PRO A 1 221 ? -9.435 -8.205 -59.504 1.00 54.09 221 PRO A O 1
ATOM 1818 N N . PRO A 1 222 ? -8.009 -8.064 -61.256 1.00 57.16 222 PRO A N 1
ATOM 1819 C CA . PRO A 1 222 ? -8.920 -7.274 -62.069 1.00 57.16 222 PRO A CA 1
ATOM 1820 C C . PRO A 1 222 ? -10.250 -8.016 -62.203 1.00 57.16 222 PRO A C 1
ATOM 1822 O O . PRO A 1 222 ? -10.278 -9.197 -62.568 1.00 57.16 222 PRO A O 1
ATOM 1825 N N . GLU A 1 223 ? -11.344 -7.329 -61.868 1.00 61.22 223 GLU A N 1
ATOM 1826 C CA . GLU A 1 223 ? -12.694 -7.843 -62.065 1.00 61.22 223 GLU A CA 1
ATOM 1827 C C . GLU A 1 223 ? -12.849 -8.250 -63.531 1.00 61.22 223 GLU A C 1
ATOM 1829 O O . GLU A 1 223 ? -12.661 -7.450 -64.451 1.00 61.22 223 GLU A O 1
ATOM 1834 N N . ARG A 1 224 ? -13.167 -9.528 -63.760 1.00 54.56 224 ARG A N 1
ATOM 1835 C CA . ARG A 1 224 ? -13.571 -9.988 -65.085 1.00 54.56 224 ARG A CA 1
ATOM 1836 C C . ARG A 1 224 ? -14.906 -9.325 -65.395 1.00 54.56 224 ARG A C 1
ATOM 1838 O O . ARG A 1 224 ? -15.921 -9.702 -64.815 1.00 54.56 224 ARG A O 1
ATOM 1845 N N . LEU A 1 225 ? -14.894 -8.354 -66.304 1.00 52.41 225 LEU A N 1
ATOM 1846 C CA . LEU A 1 225 ? -16.122 -7.840 -66.898 1.00 52.41 225 LEU A CA 1
ATOM 1847 C C . LEU A 1 225 ? -16.892 -9.011 -67.535 1.00 52.41 225 LEU A C 1
ATOM 1849 O O . LEU A 1 225 ? -16.266 -9.860 -68.184 1.00 52.41 225 LEU A O 1
ATOM 1853 N N . PRO A 1 226 ? -18.219 -9.099 -67.342 1.00 48.50 226 PRO A N 1
ATOM 1854 C CA . PRO A 1 226 ? -19.014 -10.125 -67.995 1.00 48.50 226 PRO A CA 1
ATOM 1855 C C . PRO A 1 226 ? -19.006 -9.921 -69.522 1.00 48.50 226 PRO A C 1
ATOM 1857 O O . PRO A 1 226 ? -18.901 -8.781 -69.985 1.00 48.50 226 PRO A O 1
ATOM 1860 N N . PRO A 1 227 ? -19.065 -11.017 -70.300 1.00 57.50 227 PRO A N 1
ATOM 1861 C CA . PRO A 1 227 ? -18.996 -10.970 -71.759 1.00 57.50 227 PRO A CA 1
ATOM 1862 C C . PRO A 1 227 ? -20.210 -10.246 -72.379 1.00 57.50 227 PRO A C 1
ATOM 1864 O O . PRO A 1 227 ? -21.257 -10.187 -71.730 1.00 57.50 227 PRO A O 1
ATOM 1867 N N . PRO A 1 228 ? -20.048 -9.695 -73.602 1.00 63.75 228 PRO A N 1
ATOM 1868 C CA . PRO A 1 228 ? -21.058 -8.889 -74.292 1.00 63.75 228 PRO A CA 1
ATOM 1869 C C . PRO A 1 228 ? -22.311 -9.672 -74.696 1.00 63.75 228 PRO A C 1
ATOM 1871 O O . PRO A 1 228 ? -22.200 -10.896 -74.945 1.00 63.75 228 PRO A O 1
#

Organism: NCBI:txid1324935